Protein AF-0000000072194289 (afdb_homodimer)

pLDDT: mean 97.12, std 3.47, range [70.38, 98.94]

Sequence (292 aa):
MADIVSIRHNDELLALIIPAAYRADGIQFFTPGTFSQQLGYMNHPQGHEILPHDHNPVPRTVEWTQEVLFVRSGKVRMDIYAPGSRTYLESRILRPGDVVLLAHGGHGFAMLEPSEMIEVKQGPYAGEQDKERFASVPVGQIRIRGMADIVSIRHNDELLALIIPAAYRADGIQFFTPGTFSQQLGYMNHPQGHEILPHDHNPVPRTVEWTQEVLFVRSGKVRMDIYAPGSRTYLESRILRPGDVVLLAHGGHGFAMLEPSEMIEVKQGPYAGEQDKERFASVPVGQIRIRG

InterPro domains:
  IPR011051 RmlC-like cupin domain superfamily [SSF51182] (32-129)

Organism: NCBI:txid901

Radius of gyration: 18.77 Å; Cα contacts (8 Å, |Δi|>4): 806; chains: 2; bounding box: 37×58×43 Å

Nearest PDB structures (foldseek):
  4zxc-assembly2_Y  TM=7.374E-01  e=5.105E-01  Pseudomonas sp. WBC-3
  7u1h-assembly1_B  TM=6.135E-01  e=2.408E-01  Lens culinaris
  8k62-assembly1_A  TM=6.902E-01  e=1.205E+00  Homo sapiens
  6ie3-assembly1_A  TM=5.803E-01  e=7.433E-01  Homo sapiens
  1ipj-assembly1_B  TM=3.354E-01  e=4.585E-01  Glycine max

Solvent-accessible surface area (backbone atoms only — not comparable to full-atom values): 15198 Å² total; per-residue (Å²): 123,50,67,73,44,76,43,67,60,96,88,37,61,27,34,38,34,46,45,56,64,43,73,68,80,44,74,48,70,80,49,64,58,77,34,47,61,32,43,30,42,38,29,44,53,52,73,42,66,47,68,22,30,31,58,41,80,55,79,44,74,40,42,62,60,30,38,34,40,37,29,68,36,46,31,35,38,38,37,37,23,39,63,89,80,57,44,80,74,43,26,37,76,44,42,54,52,22,30,37,38,44,61,41,38,23,39,27,37,36,23,75,27,54,28,32,34,38,35,44,33,52,35,40,64,68,63,79,74,32,50,49,78,52,81,67,79,56,79,92,72,67,48,77,53,130,121,49,67,73,45,76,42,67,60,99,88,37,62,27,34,38,33,44,45,55,66,44,73,66,81,44,75,48,70,80,49,64,59,77,35,48,58,30,43,31,40,36,29,43,54,54,72,43,65,47,71,22,29,31,59,42,80,54,78,44,74,38,41,60,60,30,38,35,38,37,30,68,35,47,30,36,37,38,37,38,22,39,63,89,78,58,45,80,72,43,26,36,78,44,41,51,54,21,33,36,38,44,61,38,39,24,40,26,38,36,24,77,27,54,28,32,34,40,35,44,34,52,35,41,64,68,62,79,73,32,49,48,74,53,82,67,79,56,78,91,72,68,47,78,53,130

Foldseek 3Di:
DDDKDFDDDPRHTFKIKDALPDDDAAKDWDDPPPALDIDMDYDDDPPDDDDDDDDDDDDDDDDAKKKKKAWQAAKKKKWFADAPVRHTDAIEIHGHRMMMIGGGGDMDMDGPTPTDMDMDMDDDPPPPVNDDDDDDDPPVPHHYDD/DDDKDFDDDPRHTFKIKDALPDDDAAKDWDDPPPALDIDMDYDDDPPDDDDDDDDDDDDDDDDAKKKKKAWQAAKKKKWFADAPVRHTDAIEIHGHRMMMIGGGGDMDMDGPTPTDMDMDMDDDPPPPVNDDDDDDDPPVPHHYDD

Structure (mmCIF, N/CA/C/O backbone):
data_AF-0000000072194289-model_v1
#
loop_
_entity.id
_entity.type
_entity.pdbx_description
1 polymer 'Uncharacterized protein'
#
loop_
_atom_site.group_PDB
_atom_site.id
_atom_site.type_symbol
_atom_site.label_atom_id
_atom_site.label_alt_id
_atom_site.label_comp_id
_atom_site.label_asym_id
_atom_site.label_entity_id
_atom_site.label_seq_id
_atom_site.pdbx_PDB_ins_code
_atom_site.Cartn_x
_atom_site.Cartn_y
_atom_site.Cartn_z
_atom_site.occupancy
_atom_site.B_iso_or_equiv
_atom_site.auth_seq_id
_atom_site.auth_comp_id
_atom_site.auth_asym_id
_atom_site.auth_atom_id
_atom_site.pdbx_PDB_model_num
ATOM 1 N N . MET A 1 1 ? 20.453 8.438 -9.406 1 70.44 1 MET A N 1
ATOM 2 C CA . MET A 1 1 ? 19.375 7.637 -8.82 1 70.44 1 MET A CA 1
ATOM 3 C C . MET A 1 1 ? 18.906 8.227 -7.496 1 70.44 1 MET A C 1
ATOM 5 O O . MET A 1 1 ? 19.719 8.773 -6.738 1 70.44 1 MET A O 1
ATOM 9 N N . ALA A 1 2 ? 17.547 8.5 -7.363 1 88.12 2 ALA A N 1
ATOM 10 C CA . ALA A 1 2 ? 17.062 9.141 -6.148 1 88.12 2 ALA A CA 1
ATOM 11 C C . ALA A 1 2 ? 17.094 8.18 -4.965 1 88.12 2 ALA A C 1
ATOM 13 O O . ALA A 1 2 ? 16.844 6.98 -5.129 1 88.12 2 ALA A O 1
ATOM 14 N N . ASP A 1 3 ? 17.484 8.656 -3.857 1 94.69 3 ASP A N 1
ATOM 15 C CA . ASP A 1 3 ? 17.516 7.844 -2.643 1 94.69 3 ASP A CA 1
ATOM 16 C C . ASP A 1 3 ? 16.188 7.914 -1.907 1 94.69 3 ASP A C 1
ATOM 18 O O . ASP A 1 3 ? 15.414 8.859 -2.094 1 94.69 3 ASP A O 1
ATOM 22 N N . ILE A 1 4 ? 15.984 6.895 -1.091 1 97.69 4 ILE A N 1
ATOM 23 C CA . ILE A 1 4 ? 14.852 6.918 -0.175 1 97.69 4 ILE A CA 1
ATOM 24 C C . ILE A 1 4 ? 15 8.078 0.807 1 97.69 4 ILE A C 1
ATOM 26 O O . ILE A 1 4 ? 16.109 8.359 1.28 1 97.69 4 ILE A O 1
ATOM 30 N N . VAL A 1 5 ? 13.844 8.734 1.136 1 97.69 5 VAL A N 1
ATOM 31 C CA . VAL A 1 5 ? 13.859 9.828 2.107 1 97.69 5 VAL A CA 1
ATOM 32 C C . VAL A 1 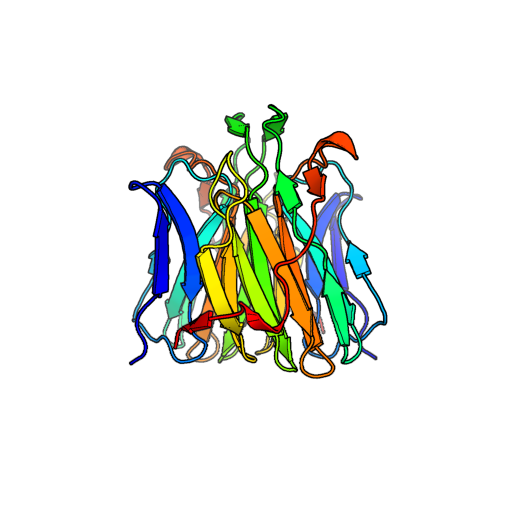5 ? 13.242 9.352 3.422 1 97.69 5 VAL A C 1
ATOM 34 O O . VAL A 1 5 ? 12.086 8.922 3.455 1 97.69 5 VAL A O 1
ATOM 37 N N . SER A 1 6 ? 14.008 9.391 4.504 1 97.75 6 SER A N 1
ATOM 38 C CA . SER A 1 6 ? 13.5 9.102 5.84 1 97.75 6 SER A CA 1
ATOM 39 C C . SER A 1 6 ? 13.344 10.375 6.664 1 97.75 6 SER A C 1
ATOM 41 O O . SER A 1 6 ? 14.289 11.156 6.793 1 97.75 6 SER A O 1
ATOM 43 N N . ILE A 1 7 ? 12.203 10.602 7.18 1 98.12 7 ILE A N 1
ATOM 44 C CA . ILE A 1 7 ? 11.93 11.719 8.078 1 98.12 7 ILE A CA 1
ATOM 45 C C . ILE A 1 7 ? 11.766 11.211 9.508 1 98.12 7 ILE A C 1
ATOM 47 O O . ILE A 1 7 ? 10.883 10.398 9.789 1 98.12 7 ILE A O 1
ATOM 51 N N . ARG A 1 8 ? 12.586 11.719 10.375 1 98.06 8 ARG A N 1
ATOM 52 C CA . ARG A 1 8 ? 12.625 11.211 11.742 1 98.06 8 ARG A CA 1
ATOM 53 C C . ARG A 1 8 ? 12.508 12.352 12.75 1 98.06 8 ARG A C 1
ATOM 55 O O . ARG A 1 8 ? 12.797 13.5 12.438 1 98.06 8 ARG A O 1
ATOM 62 N N . HIS A 1 9 ? 12.039 12.047 13.914 1 97.81 9 HIS A N 1
ATOM 63 C CA . HIS A 1 9 ? 12.008 12.906 15.094 1 97.81 9 HIS A CA 1
ATOM 64 C C . HIS A 1 9 ? 12.375 12.125 16.344 1 97.81 9 HIS A C 1
ATOM 66 O O . HIS A 1 9 ? 11.703 11.148 16.703 1 97.81 9 HIS A O 1
ATOM 72 N N . ASN A 1 10 ? 13.461 12.516 17.125 1 95.06 10 ASN A N 1
ATOM 73 C CA . ASN A 1 10 ? 13.961 11.828 18.312 1 95.06 10 ASN A CA 1
ATOM 74 C C . ASN A 1 10 ? 14.148 10.336 18.062 1 95.06 10 ASN A C 1
ATOM 76 O O . ASN A 1 10 ? 13.688 9.508 18.859 1 95.06 10 ASN A O 1
ATOM 80 N N . ASP A 1 11 ? 14.586 9.875 16.938 1 92.94 11 ASP A N 1
ATOM 81 C CA . ASP A 1 11 ? 14.969 8.523 16.531 1 92.94 11 ASP A CA 1
ATOM 82 C C . ASP A 1 11 ? 13.75 7.715 16.094 1 92.94 11 ASP A C 1
ATOM 84 O O . ASP A 1 11 ? 13.859 6.516 15.82 1 92.94 11 ASP A O 1
ATOM 88 N N . GLU A 1 12 ? 12.664 8.32 16.078 1 95.94 12 GLU A N 1
ATOM 89 C CA . GLU A 1 12 ? 11.461 7.66 15.594 1 95.94 12 GLU A CA 1
ATOM 90 C C . GLU A 1 12 ? 11.195 7.996 14.125 1 95.94 12 GLU A C 1
ATOM 92 O O . GLU A 1 12 ? 11.25 9.164 13.734 1 95.94 12 GLU A O 1
ATOM 97 N N . LEU A 1 13 ? 10.992 6.969 13.359 1 98.25 13 LEU A N 1
ATOM 98 C CA . LEU A 1 13 ? 10.641 7.184 11.961 1 98.25 13 LEU A CA 1
ATOM 99 C C . LEU A 1 13 ? 9.211 7.715 11.836 1 98.25 13 LEU A C 1
ATOM 101 O O . LEU A 1 13 ? 8.266 7.062 12.273 1 98.25 13 LEU A O 1
ATOM 105 N N . LEU A 1 14 ? 9.07 8.875 11.258 1 98.75 14 LEU A N 1
ATOM 106 C CA . LEU A 1 14 ? 7.75 9.477 11.078 1 98.75 14 LEU A CA 1
ATOM 107 C C . LEU A 1 14 ? 7.18 9.148 9.711 1 98.75 14 LEU A C 1
ATOM 109 O O . LEU A 1 14 ? 6.012 8.773 9.594 1 98.75 14 LEU A O 1
ATOM 113 N N . ALA A 1 15 ? 8.023 9.25 8.688 1 98.88 15 ALA A N 1
ATOM 114 C CA . ALA A 1 15 ? 7.594 8.984 7.316 1 98.88 15 ALA A CA 1
ATOM 115 C C . ALA A 1 15 ? 8.758 8.508 6.461 1 98.88 15 ALA A C 1
ATOM 117 O O . ALA A 1 15 ? 9.922 8.797 6.762 1 98.88 15 ALA A O 1
ATOM 118 N N . LEU A 1 16 ? 8.484 7.777 5.508 1 98.81 16 LEU A N 1
ATOM 119 C CA . LEU A 1 16 ? 9.414 7.285 4.5 1 98.81 16 LEU A CA 1
ATOM 120 C C . LEU A 1 16 ? 8.875 7.527 3.094 1 98.81 16 LEU A C 1
ATOM 122 O O . LEU A 1 16 ? 7.727 7.195 2.799 1 98.81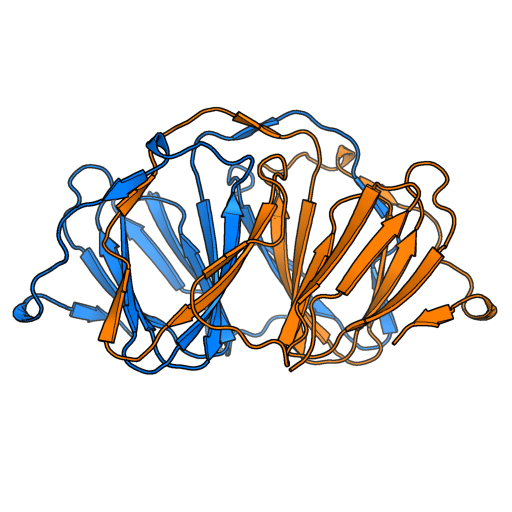 16 LEU A O 1
ATOM 126 N N . ILE A 1 17 ? 9.68 8.141 2.199 1 98.81 17 ILE A N 1
ATOM 127 C CA . ILE A 1 17 ? 9.258 8.414 0.83 1 98.81 17 ILE A CA 1
ATOM 128 C C . ILE A 1 17 ? 10.117 7.617 -0.144 1 98.81 17 ILE A C 1
ATOM 130 O O . ILE A 1 17 ? 11.352 7.688 -0.096 1 98.81 17 ILE A O 1
ATOM 134 N N . ILE A 1 18 ? 9.516 6.781 -0.938 1 98.81 18 ILE A N 1
ATOM 135 C CA . ILE A 1 18 ? 10.148 6.254 -2.143 1 98.81 18 ILE A CA 1
ATOM 136 C C . ILE A 1 18 ? 9.867 7.184 -3.32 1 98.81 18 ILE A C 1
ATOM 138 O O . ILE A 1 18 ? 8.758 7.215 -3.848 1 98.81 18 ILE A O 1
ATOM 142 N N . PRO A 1 19 ? 10.906 7.926 -3.707 1 98.5 19 PRO A N 1
ATOM 143 C CA . PRO A 1 19 ? 10.672 8.828 -4.836 1 98.5 19 PRO A CA 1
ATOM 144 C C . PRO A 1 19 ? 10.359 8.094 -6.133 1 98.5 19 PRO A C 1
ATOM 146 O O . PRO A 1 19 ? 10.828 6.969 -6.336 1 98.5 19 PRO A O 1
ATOM 149 N N . ALA A 1 20 ? 9.656 8.742 -7.027 1 98.12 20 ALA A N 1
ATOM 150 C CA . ALA A 1 20 ? 9.32 8.188 -8.344 1 98.12 20 ALA A CA 1
ATOM 151 C C . ALA A 1 20 ? 10.578 7.777 -9.102 1 98.12 20 ALA A C 1
ATOM 153 O O . ALA A 1 20 ? 10.562 6.797 -9.852 1 98.12 20 ALA A O 1
ATOM 154 N N . ALA A 1 21 ? 11.641 8.43 -8.852 1 97.69 21 ALA A N 1
ATOM 155 C CA . ALA A 1 21 ? 12.867 8.242 -9.633 1 97.69 21 ALA A CA 1
ATOM 156 C C . ALA A 1 21 ? 13.758 7.172 -9 1 97.69 21 ALA A C 1
ATOM 158 O O . ALA A 1 21 ? 14.789 6.809 -9.555 1 97.69 21 ALA A O 1
ATOM 159 N N . TYR A 1 22 ? 13.422 6.672 -7.832 1 98.12 22 TYR A N 1
ATOM 160 C CA . TYR A 1 22 ? 14.219 5.633 -7.188 1 98.12 22 TYR A CA 1
ATOM 161 C C . TYR A 1 22 ? 14.312 4.395 -8.07 1 98.12 22 TYR A C 1
ATOM 163 O O . TYR A 1 22 ? 13.305 3.941 -8.625 1 98.12 22 TYR A O 1
ATOM 171 N N . ARG A 1 23 ? 15.531 3.836 -8.203 1 97.38 23 ARG A N 1
ATOM 172 C CA . ARG A 1 23 ? 15.773 2.588 -8.922 1 97.38 23 ARG A CA 1
ATOM 173 C C . ARG A 1 23 ? 16.797 1.729 -8.203 1 97.38 23 ARG A C 1
ATOM 175 O O . ARG A 1 23 ? 17.812 2.242 -7.707 1 97.38 23 ARG A O 1
ATOM 182 N N . ALA A 1 24 ? 16.531 0.529 -8.07 1 97.06 24 ALA A N 1
ATOM 183 C CA . ALA A 1 24 ? 17.453 -0.482 -7.559 1 97.06 24 ALA A CA 1
ATOM 184 C C . ALA A 1 24 ? 17.141 -1.854 -8.156 1 97.06 24 ALA A C 1
ATOM 186 O O . ALA A 1 24 ? 16.078 -2.057 -8.75 1 97.06 24 ALA A O 1
ATOM 187 N N . ASP A 1 25 ? 18.109 -2.787 -8.062 1 95.5 25 ASP A N 1
ATOM 188 C CA . ASP A 1 25 ? 17.891 -4.145 -8.547 1 95.5 25 ASP A CA 1
ATOM 189 C C . ASP A 1 25 ? 17.328 -5.035 -7.434 1 95.5 25 ASP A C 1
ATOM 191 O O . ASP A 1 25 ? 17.672 -4.859 -6.262 1 95.5 25 ASP A O 1
ATOM 195 N N . GLY A 1 26 ? 16.5 -5.984 -7.836 1 96.88 26 GLY A N 1
ATOM 196 C CA . GLY A 1 26 ? 16.031 -6.984 -6.891 1 96.88 26 GLY A CA 1
ATOM 197 C C . GLY A 1 26 ? 14.977 -6.453 -5.941 1 96.88 26 GLY A C 1
ATOM 198 O O . GLY A 1 26 ? 14.148 -5.625 -6.324 1 96.88 26 GLY A O 1
ATOM 199 N N . ILE A 1 27 ? 14.93 -7.094 -4.793 1 97.19 27 ILE A N 1
ATOM 200 C CA . ILE A 1 27 ? 13.898 -6.781 -3.816 1 97.19 27 ILE A CA 1
ATOM 201 C C . ILE A 1 27 ? 14.523 -6.105 -2.598 1 97.19 27 ILE A C 1
ATOM 203 O O . ILE A 1 27 ? 15.562 -6.539 -2.105 1 97.19 27 ILE A O 1
ATOM 207 N N . GLN A 1 28 ? 13.906 -5.055 -2.121 1 97.12 28 GLN A N 1
ATOM 208 C CA . GLN A 1 28 ? 14.328 -4.375 -0.898 1 97.12 28 GLN A CA 1
ATOM 209 C C . GLN A 1 28 ? 13.117 -3.896 -0.094 1 97.12 28 GLN A C 1
ATOM 211 O O . GLN A 1 28 ? 12.227 -3.248 -0.638 1 97.12 28 GLN A O 1
ATOM 216 N N . PHE A 1 29 ? 13.102 -4.246 1.169 1 97.38 29 PHE A N 1
ATOM 217 C CA . PHE A 1 29 ? 12.141 -3.658 2.094 1 97.38 29 PHE A CA 1
ATOM 218 C C . PHE A 1 29 ? 12.789 -2.547 2.914 1 97.38 29 PHE A C 1
ATOM 220 O O . PHE A 1 29 ? 13.938 -2.67 3.336 1 97.38 29 PHE A O 1
ATOM 227 N N . PHE A 1 30 ? 12.031 -1.508 3.232 1 98.12 30 PHE A N 1
ATOM 228 C CA . PHE A 1 30 ? 12.617 -0.307 3.818 1 98.12 30 PHE A CA 1
ATOM 229 C C . PHE A 1 30 ? 12.125 -0.109 5.246 1 98.12 30 PHE A C 1
ATOM 231 O O . PHE A 1 30 ? 12.422 0.913 5.871 1 98.12 30 PHE A O 1
ATOM 238 N N . THR A 1 31 ? 11.352 -0.969 5.734 1 98 31 THR A N 1
ATOM 239 C CA . THR A 1 31 ? 10.781 -0.874 7.074 1 98 31 THR A CA 1
ATOM 240 C C . THR A 1 31 ? 11.312 -1.986 7.969 1 98 31 THR A C 1
ATOM 242 O O . THR A 1 31 ? 11.617 -3.082 7.496 1 98 31 THR A O 1
ATOM 245 N N . PRO A 1 32 ? 11.484 -1.687 9.297 1 96.5 32 PRO A N 1
ATOM 246 C CA . PRO A 1 32 ? 11.781 -2.807 10.195 1 96.5 32 PRO A CA 1
ATOM 247 C C . PRO A 1 32 ? 10.656 -3.844 10.234 1 96.5 32 PRO A C 1
ATOM 249 O O . PRO A 1 32 ? 9.516 -3.539 9.867 1 96.5 32 PRO A O 1
ATOM 252 N N . GLY A 1 33 ? 10.977 -5.035 10.648 1 96.19 33 GLY A N 1
ATOM 253 C CA . GLY A 1 33 ? 10.023 -6.137 10.68 1 96.19 33 GLY A CA 1
ATOM 254 C C . GLY A 1 33 ? 8.844 -5.88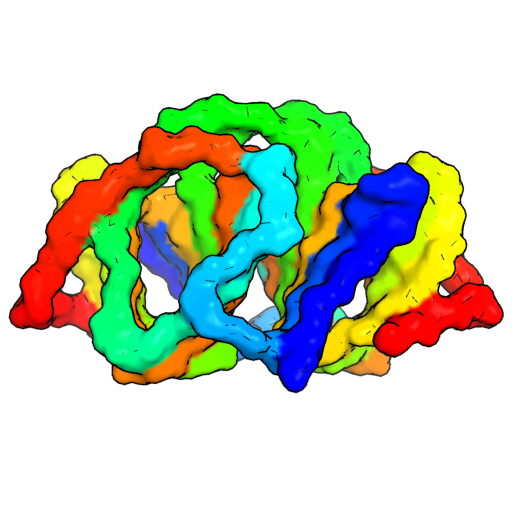3 11.609 1 96.19 33 GLY A C 1
ATOM 255 O O . GLY A 1 33 ? 7.82 -6.555 11.508 1 96.19 33 GLY A O 1
ATOM 256 N N . THR A 1 34 ? 8.898 -4.867 12.492 1 96.56 34 THR A N 1
ATOM 257 C CA . THR A 1 34 ? 7.879 -4.641 13.508 1 96.56 34 THR A CA 1
ATOM 258 C C . THR A 1 34 ? 6.754 -3.768 12.961 1 96.56 34 THR A C 1
ATOM 260 O O . THR A 1 34 ? 5.699 -3.641 13.586 1 96.56 34 THR A O 1
ATOM 263 N N . PHE A 1 35 ? 6.945 -3.189 11.82 1 98 35 PHE A N 1
ATOM 264 C CA . PHE A 1 35 ? 5.93 -2.295 11.273 1 98 35 PHE A CA 1
ATOM 265 C C . PHE A 1 35 ? 4.723 -3.084 10.781 1 98 35 PHE A C 1
ATOM 267 O O . PHE A 1 35 ? 4.871 -4.168 10.211 1 98 35 PHE A O 1
ATOM 274 N N . SER A 1 36 ? 3.568 -2.428 10.961 1 97.62 36 SER A N 1
ATOM 275 C CA . SER A 1 36 ? 2.338 -3.051 10.484 1 97.62 36 SER A CA 1
ATOM 276 C C . SER A 1 36 ? 2.234 -2.975 8.969 1 97.62 36 SER A C 1
ATOM 278 O O . SER A 1 36 ? 1.521 -3.768 8.344 1 97.62 36 SER A O 1
ATOM 280 N N . GLN A 1 37 ? 2.846 -2.002 8.367 1 98.44 37 GLN A N 1
ATOM 281 C CA . GLN A 1 37 ? 2.984 -1.915 6.918 1 98.44 37 GLN A CA 1
ATOM 282 C C . GLN A 1 37 ? 4.441 -2.07 6.496 1 98.44 37 GLN A C 1
ATOM 284 O O . GLN A 1 37 ? 5.27 -1.198 6.766 1 98.44 37 GLN A O 1
ATOM 289 N N . GLN A 1 38 ? 4.691 -3.191 5.836 1 98.12 38 GLN A N 1
ATOM 290 C CA . GLN A 1 38 ? 6.016 -3.416 5.262 1 98.12 38 GLN A CA 1
ATOM 291 C C . GLN A 1 38 ? 6.105 -2.857 3.844 1 98.12 38 GLN A C 1
ATOM 293 O O . GLN A 1 38 ? 5.43 -3.348 2.938 1 98.12 38 GLN A O 1
ATOM 298 N N . LEU A 1 39 ? 6.918 -1.879 3.648 1 98.81 39 LEU A N 1
ATOM 299 C CA . LEU A 1 39 ? 7.035 -1.203 2.361 1 98.81 39 LEU A CA 1
ATOM 300 C C . LEU A 1 39 ? 8.273 -1.67 1.61 1 98.81 39 LEU A C 1
ATOM 302 O O . LEU A 1 39 ? 9.398 -1.528 2.107 1 98.81 39 LEU A O 1
ATOM 306 N N . GLY A 1 40 ? 8.047 -2.205 0.458 1 98.5 40 GLY A N 1
ATOM 307 C CA . GLY A 1 40 ? 9.156 -2.756 -0.306 1 98.5 40 GLY A CA 1
ATOM 308 C C . GLY A 1 40 ? 9.148 -2.326 -1.761 1 98.5 40 GLY A C 1
ATOM 309 O O . GLY A 1 40 ? 8.156 -1.793 -2.252 1 98.5 40 GLY A O 1
ATOM 310 N N . TYR A 1 41 ? 10.266 -2.469 -2.377 1 98.69 41 TYR A N 1
ATOM 311 C CA . TYR A 1 41 ? 10.562 -2.193 -3.779 1 98.69 41 TYR A CA 1
ATOM 312 C C . TYR A 1 41 ? 11.07 -3.443 -4.484 1 98.69 41 TYR A C 1
ATOM 314 O O . TYR A 1 41 ? 11.875 -4.195 -3.928 1 98.69 41 TYR A O 1
ATOM 322 N N . MET A 1 42 ? 10.547 -3.668 -5.73 1 98.69 42 MET A N 1
ATOM 323 C CA . MET A 1 42 ? 10.992 -4.789 -6.551 1 98.69 42 MET A CA 1
ATOM 324 C C . MET A 1 42 ? 11.328 -4.328 -7.965 1 98.69 42 MET A C 1
ATOM 326 O O . MET A 1 42 ? 10.602 -3.52 -8.547 1 98.69 42 MET A O 1
ATOM 330 N N . ASN A 1 43 ? 12.32 -4.832 -8.477 1 98.69 43 ASN A N 1
ATOM 331 C CA . ASN A 1 43 ? 12.773 -4.656 -9.852 1 98.69 43 ASN A CA 1
ATOM 332 C C . ASN A 1 43 ? 13.344 -5.949 -10.43 1 98.69 43 ASN A C 1
ATOM 334 O O . ASN A 1 43 ? 14.43 -6.379 -10.039 1 98.69 43 ASN A O 1
ATOM 338 N N . HIS A 1 44 ? 12.617 -6.566 -11.375 1 98.69 44 HIS A N 1
ATOM 339 C CA . HIS A 1 44 ? 12.977 -7.883 -11.891 1 98.69 44 HIS A CA 1
ATOM 340 C C . HIS A 1 44 ? 13.109 -7.859 -13.414 1 98.69 44 HIS A C 1
ATOM 342 O O . HIS A 1 44 ? 12.352 -7.164 -14.094 1 98.69 44 HIS A O 1
ATOM 348 N N . PRO A 1 45 ? 14.039 -8.578 -13.938 1 98.62 45 PRO A N 1
ATOM 349 C CA . PRO A 1 45 ? 14.18 -8.648 -15.391 1 98.62 45 PRO A CA 1
ATOM 350 C C . PRO A 1 45 ? 13.047 -9.43 -16.062 1 98.62 45 PRO A C 1
ATOM 352 O O . PRO A 1 45 ? 12.32 -10.164 -15.383 1 98.62 45 PRO A O 1
ATOM 355 N N . GLN A 1 46 ? 12.922 -9.258 -17.344 1 98.69 46 GLN A N 1
ATOM 356 C CA . GLN A 1 46 ? 12.016 -10.094 -18.125 1 98.69 46 GLN A CA 1
ATOM 357 C C . GLN A 1 46 ? 12.297 -11.57 -17.875 1 98.69 46 GLN A C 1
ATOM 359 O O . GLN A 1 46 ? 13.453 -11.992 -17.828 1 98.69 46 GLN A O 1
ATOM 364 N N . GLY A 1 47 ? 11.242 -12.359 -17.703 1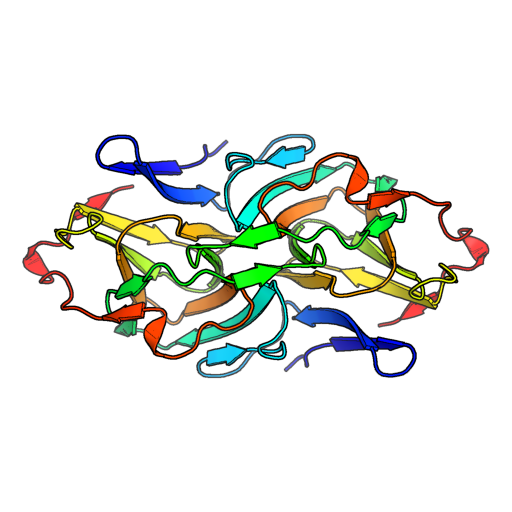 98.31 47 GLY A N 1
ATOM 365 C CA . GLY A 1 47 ? 11.391 -13.797 -17.531 1 98.31 47 GLY A CA 1
ATOM 366 C C . GLY A 1 47 ? 11.43 -14.227 -16.078 1 98.31 47 GLY A C 1
ATOM 367 O O . GLY A 1 47 ? 11.25 -15.406 -15.773 1 98.31 47 GLY A O 1
ATOM 368 N N . HIS A 1 48 ? 11.719 -13.281 -15.172 1 98.44 48 HIS A N 1
ATOM 369 C CA . HIS A 1 48 ? 11.695 -13.617 -13.75 1 98.44 48 HIS A CA 1
ATOM 370 C C . HIS A 1 48 ? 10.297 -14.047 -13.312 1 98.44 48 HIS A C 1
ATOM 372 O O . HIS A 1 48 ? 9.297 -13.477 -13.75 1 98.44 48 HIS A O 1
ATOM 378 N N . GLU A 1 49 ? 10.266 -15.047 -12.422 1 98.25 49 GLU A N 1
ATOM 379 C CA . GLU A 1 49 ? 9.008 -15.531 -11.859 1 98.25 49 GLU A CA 1
ATOM 380 C C . GLU A 1 49 ? 9 -15.438 -10.336 1 98.25 49 GLU A C 1
ATOM 382 O O . GLU A 1 49 ? 10.008 -15.727 -9.695 1 98.25 49 GLU A O 1
ATOM 387 N N . ILE A 1 50 ? 7.973 -14.953 -9.852 1 98.25 50 ILE A N 1
ATOM 388 C CA . ILE A 1 50 ? 7.656 -15.18 -8.445 1 98.25 50 ILE A CA 1
ATOM 389 C C . ILE A 1 50 ? 6.75 -16.406 -8.312 1 98.25 50 ILE A C 1
ATOM 391 O O . ILE A 1 50 ? 5.598 -16.375 -8.758 1 98.25 50 ILE A O 1
ATOM 395 N N . LEU A 1 51 ? 7.27 -17.375 -7.672 1 98.19 51 LEU A N 1
ATOM 396 C CA . LEU A 1 51 ? 6.562 -18.656 -7.621 1 98.19 51 LEU A CA 1
ATOM 397 C C . LEU A 1 51 ? 5.227 -18.5 -6.895 1 98.19 51 LEU A C 1
ATOM 399 O O . LEU A 1 51 ? 5.133 -17.781 -5.906 1 98.19 51 LEU A O 1
ATOM 403 N N . PRO A 1 52 ? 4.262 -19.312 -7.371 1 98.75 52 PRO A N 1
ATOM 404 C CA . PRO A 1 52 ? 2.977 -19.297 -6.664 1 98.75 52 PRO A CA 1
ATOM 405 C C . PRO A 1 52 ? 3.115 -19.625 -5.18 1 98.75 52 PRO A C 1
ATOM 407 O O . PRO A 1 52 ? 3.896 -20.516 -4.809 1 98.75 52 PRO A O 1
ATOM 410 N N . HIS A 1 53 ? 2.387 -18.938 -4.391 1 98.62 53 HIS A N 1
ATOM 411 C CA . HIS A 1 53 ? 2.373 -19.188 -2.955 1 98.62 53 HIS A CA 1
ATOM 412 C C . HIS A 1 53 ? 1.076 -18.688 -2.322 1 98.62 53 HIS A C 1
ATOM 414 O O . HIS A 1 53 ? 0.369 -17.859 -2.908 1 98.62 53 HIS A O 1
ATOM 420 N N . ASP A 1 54 ? 0.75 -19.234 -1.306 1 97.69 54 ASP A N 1
ATOM 421 C CA . ASP A 1 54 ? -0.313 -18.734 -0.442 1 97.69 54 ASP A CA 1
ATOM 422 C C . ASP A 1 54 ? 0.196 -18.5 0.979 1 97.69 54 ASP A C 1
ATOM 424 O O . ASP A 1 54 ? 1.312 -18.906 1.317 1 97.69 54 ASP A O 1
ATOM 428 N N . HIS A 1 55 ? -0.494 -17.641 1.689 1 97.44 55 HIS A N 1
ATOM 429 C CA . HIS A 1 55 ? -0.069 -17.25 3.031 1 97.44 55 HIS A CA 1
ATOM 430 C C . HIS A 1 55 ? -0.824 -18.047 4.094 1 97.44 55 HIS A C 1
ATOM 432 O O . HIS A 1 55 ? -2.045 -18.203 4.008 1 97.44 55 HIS A O 1
ATOM 438 N N . ASN A 1 56 ? -0.103 -18.547 5.09 1 95.75 56 ASN A N 1
ATOM 439 C CA . ASN A 1 56 ? -0.685 -19.234 6.242 1 95.75 56 ASN A CA 1
ATOM 440 C C . ASN A 1 56 ? -1.242 -18.25 7.258 1 95.75 56 ASN A C 1
ATOM 442 O O . ASN A 1 56 ? -0.759 -17.109 7.359 1 95.75 56 ASN A O 1
ATOM 446 N N . PRO A 1 57 ? -2.355 -18.703 7.949 1 94.56 57 PRO A N 1
ATOM 447 C CA . PRO A 1 57 ? -2.785 -17.828 9.039 1 94.56 57 PRO A CA 1
ATOM 448 C C . PRO A 1 57 ? -1.758 -17.75 10.164 1 94.56 57 PRO A C 1
ATOM 450 O O . PRO A 1 57 ? -1.327 -18.766 10.695 1 94.56 57 PRO A O 1
ATOM 453 N N . VAL A 1 58 ? -1.29 -16.656 10.453 1 95.06 58 VAL A N 1
ATOM 454 C CA . VAL A 1 58 ? -0.368 -16.375 11.547 1 95.06 58 VAL A CA 1
ATOM 455 C C . VAL A 1 58 ? -0.872 -15.18 12.352 1 95.06 58 VAL A C 1
ATOM 457 O O . VAL A 1 58 ? -0.587 -14.031 12.008 1 95.06 58 VAL A O 1
ATOM 460 N N . PRO A 1 59 ? -1.607 -15.438 13.477 1 94.25 59 PRO A N 1
ATOM 461 C CA . PRO A 1 59 ? -2.143 -14.312 14.25 1 94.25 59 PRO A CA 1
ATOM 462 C C . PRO A 1 59 ? -1.046 -13.406 14.805 1 94.25 59 PRO A C 1
ATOM 464 O O . PRO A 1 59 ? -0.056 -13.898 15.359 1 94.25 59 PRO A O 1
ATOM 467 N N . ARG A 1 60 ? -1.169 -12.148 14.625 1 93.81 60 ARG A N 1
ATOM 468 C CA . ARG A 1 60 ? -0.283 -11.117 15.156 1 93.81 60 ARG A CA 1
ATOM 469 C C . ARG A 1 60 ? -1.067 -9.867 15.555 1 93.81 60 ARG A C 1
ATOM 471 O O . ARG A 1 60 ? -2.148 -9.617 15.016 1 93.81 60 ARG A O 1
ATOM 478 N N . THR A 1 61 ? -0.55 -9.148 16.422 1 95.62 61 THR A N 1
ATOM 479 C CA . THR A 1 61 ? -1.212 -7.938 16.906 1 95.62 61 THR A CA 1
ATOM 480 C C . THR A 1 61 ? -0.613 -6.699 16.234 1 95.62 61 THR A C 1
ATOM 482 O O . THR A 1 61 ? 0.606 -6.594 16.094 1 95.62 61 THR A O 1
ATOM 485 N N . VAL A 1 62 ? -1.494 -5.805 15.797 1 95.81 62 VAL A N 1
ATOM 486 C CA . VAL A 1 62 ? -1.13 -4.465 15.352 1 95.81 62 VAL A CA 1
ATOM 487 C C . VAL A 1 62 ? -1.671 -3.428 16.328 1 95.81 62 VAL A C 1
ATOM 489 O O . VAL A 1 62 ? -2.795 -3.555 16.812 1 95.81 62 VAL A O 1
ATOM 492 N N . GLU A 1 63 ? -0.879 -2.439 16.625 1 94 63 GLU A N 1
ATOM 493 C CA . GLU A 1 63 ? -1.308 -1.438 17.594 1 94 63 GLU A CA 1
ATOM 494 C C . GLU A 1 63 ? -1.584 -0.097 16.922 1 94 63 GLU A C 1
ATOM 496 O O . GLU A 1 63 ? -2.555 0.585 17.25 1 94 63 GLU A O 1
ATOM 501 N N . TRP A 1 64 ? -0.748 0.281 16.047 1 94.25 64 TRP A N 1
ATOM 502 C CA . TRP A 1 64 ? -0.838 1.596 15.422 1 94.25 64 TRP A CA 1
ATOM 503 C C . TRP A 1 64 ? -1.325 1.48 13.984 1 94.25 64 TRP A C 1
ATOM 505 O O . TRP A 1 64 ? -0.992 0.521 13.281 1 94.25 64 TRP A O 1
ATOM 515 N N . THR A 1 65 ? -2.111 2.455 13.594 1 97.69 65 THR A N 1
ATOM 516 C CA . THR A 1 65 ? -2.51 2.547 12.195 1 97.69 65 THR A CA 1
ATOM 517 C C . THR A 1 65 ? -1.435 3.25 11.375 1 97.69 65 THR A C 1
ATOM 519 O O . THR A 1 65 ? -1.139 4.426 11.602 1 97.69 65 THR A O 1
ATOM 522 N N . GLN A 1 66 ? -0.818 2.486 10.484 1 98.5 66 GLN A N 1
ATOM 523 C CA . GLN A 1 66 ? 0.085 3.064 9.5 1 98.5 66 GLN A CA 1
ATOM 524 C C . GLN A 1 66 ? -0.585 3.158 8.133 1 98.5 66 GLN A C 1
ATOM 526 O O . GLN A 1 66 ? -1.522 2.414 7.84 1 98.5 66 GLN A O 1
ATOM 531 N N . GLU A 1 67 ? -0.135 4.141 7.328 1 98.88 67 GLU A N 1
ATOM 532 C CA . GLU A 1 67 ? -0.725 4.406 6.02 1 98.88 67 GLU A CA 1
ATOM 533 C C . GLU A 1 67 ? 0.352 4.535 4.945 1 98.88 67 GLU A C 1
ATOM 535 O O . GLU A 1 67 ? 1.422 5.094 5.195 1 98.88 67 GLU A O 1
ATOM 540 N N . VAL A 1 68 ? 0.093 3.998 3.768 1 98.94 68 VAL A N 1
ATOM 541 C CA . VAL A 1 68 ? 0.927 4.223 2.592 1 98.94 68 VAL A CA 1
ATOM 542 C C . VAL A 1 68 ? 0.107 4.902 1.498 1 98.94 68 VAL A C 1
ATOM 544 O O . VAL A 1 68 ? -1.01 4.473 1.195 1 98.94 68 VAL A O 1
ATOM 547 N N . LEU A 1 69 ? 0.597 5.953 0.964 1 98.94 69 LEU A N 1
ATOM 548 C CA . LEU A 1 69 ? -0.05 6.66 -0.137 1 98.94 69 LEU A CA 1
ATOM 549 C C . LEU A 1 69 ? 0.805 6.602 -1.397 1 98.94 69 LEU A C 1
ATOM 551 O O . LEU A 1 69 ? 2.027 6.746 -1.331 1 98.94 69 LEU A O 1
ATOM 555 N N . PHE A 1 70 ? 0.211 6.273 -2.457 1 98.88 70 PHE A N 1
ATOM 556 C CA . PHE A 1 70 ? 0.787 6.34 -3.795 1 98.88 70 PHE A CA 1
ATOM 557 C C . PHE A 1 70 ? 0.198 7.504 -4.582 1 98.88 70 PHE A C 1
ATOM 559 O O . PHE A 1 70 ? -1.007 7.539 -4.84 1 98.88 70 PHE A O 1
ATOM 566 N N . VAL A 1 71 ? 1.024 8.445 -4.973 1 98.88 71 VAL A N 1
ATOM 567 C CA . VAL A 1 71 ? 0.53 9.609 -5.707 1 98.88 71 VAL A CA 1
ATOM 568 C C . VAL A 1 71 ? 0.385 9.258 -7.188 1 98.88 71 VAL A C 1
ATOM 570 O O . VAL A 1 71 ? 1.381 9.047 -7.883 1 98.88 71 VAL A O 1
ATOM 573 N N . ARG A 1 72 ? -0.809 9.242 -7.703 1 98.69 72 ARG A N 1
ATOM 574 C CA . ARG A 1 72 ? -1.062 8.93 -9.109 1 98.69 72 ARG A CA 1
ATOM 575 C C . ARG A 1 72 ? -0.889 10.164 -9.984 1 98.69 72 ARG A C 1
ATOM 577 O O . ARG A 1 72 ? -0.345 10.07 -11.086 1 98.69 72 ARG A O 1
ATOM 584 N N . SER A 1 73 ? -1.409 11.266 -9.547 1 98.75 73 SER A N 1
ATOM 585 C CA . SER A 1 73 ? -1.341 12.508 -10.305 1 98.75 73 SER A CA 1
ATOM 586 C C . SER A 1 73 ? -1.404 13.719 -9.383 1 98.75 73 SER A C 1
ATOM 588 O O . SER A 1 73 ? -1.8 13.602 -8.219 1 98.75 73 SER A O 1
ATOM 590 N N . GLY A 1 74 ? -1.015 14.883 -9.938 1 98.81 74 GLY A N 1
ATOM 591 C CA . GLY A 1 74 ? -1.116 16.141 -9.219 1 98.81 74 GLY A CA 1
ATOM 592 C C . GLY A 1 74 ? 0.141 16.5 -8.445 1 98.81 74 GLY A C 1
ATOM 593 O O . GLY A 1 74 ? 1.251 16.188 -8.883 1 98.81 74 GLY A O 1
ATOM 594 N N . LYS A 1 75 ? -0.059 17.312 -7.496 1 98.88 75 LYS A N 1
ATOM 595 C CA . LYS A 1 75 ? 0.979 17.812 -6.605 1 98.88 75 LYS A CA 1
ATOM 596 C C . LYS A 1 75 ? 0.443 18 -5.191 1 98.88 75 LYS A C 1
ATOM 598 O O . LYS A 1 75 ? -0.482 18.797 -4.973 1 98.88 75 LYS A O 1
ATOM 603 N N . VAL A 1 76 ? 1.1 17.312 -4.254 1 98.88 76 VAL A N 1
ATOM 604 C CA . VAL A 1 76 ? 0.547 17.266 -2.904 1 98.88 76 VAL A CA 1
ATOM 605 C C . VAL A 1 76 ? 1.59 17.75 -1.898 1 98.88 76 VAL A C 1
ATOM 607 O O . VAL A 1 76 ? 2.736 17.281 -1.916 1 98.88 76 VAL A O 1
ATOM 610 N N . ARG A 1 77 ? 1.249 18.672 -1.064 1 98.94 77 ARG A N 1
ATOM 611 C CA . ARG A 1 77 ? 2.098 19.016 0.072 1 98.94 77 ARG A CA 1
ATOM 612 C C . ARG A 1 77 ? 1.752 18.156 1.289 1 98.94 77 ARG A C 1
ATOM 614 O O . ARG A 1 77 ? 0.592 18.109 1.702 1 98.94 77 ARG A O 1
ATOM 621 N N . MET A 1 78 ? 2.707 17.5 1.818 1 98.94 78 MET A N 1
ATOM 622 C CA . MET A 1 78 ? 2.578 16.75 3.068 1 98.94 78 MET A CA 1
ATOM 623 C C . MET A 1 78 ? 3.188 17.531 4.23 1 98.94 78 MET A C 1
ATOM 625 O O . MET A 1 78 ? 4.324 18 4.141 1 98.94 78 MET A O 1
ATOM 629 N N . ASP A 1 79 ? 2.432 17.672 5.27 1 98.94 79 ASP A N 1
ATOM 630 C CA . ASP A 1 79 ? 2.889 18.328 6.488 1 98.94 79 ASP A CA 1
ATOM 631 C C . ASP A 1 79 ? 3.117 17.312 7.605 1 98.94 79 ASP A C 1
ATOM 633 O O . ASP A 1 79 ? 2.246 16.484 7.887 1 98.94 79 ASP A O 1
ATOM 637 N N . ILE A 1 80 ? 4.238 17.375 8.25 1 98.88 80 ILE A N 1
ATOM 638 C CA . ILE A 1 80 ? 4.629 16.406 9.258 1 98.88 80 ILE A CA 1
ATOM 639 C C . ILE A 1 80 ? 4.688 17.062 10.625 1 98.88 80 ILE A C 1
ATOM 641 O O . ILE A 1 80 ? 5.215 18.172 10.766 1 98.88 80 ILE A O 1
ATOM 645 N N . TYR A 1 81 ? 4.145 16.422 11.641 1 98.81 81 TYR A N 1
ATOM 646 C CA . TYR A 1 81 ? 4.055 16.922 13.008 1 98.81 81 TYR A CA 1
ATOM 647 C C . TYR A 1 81 ? 4.664 15.93 13.992 1 98.81 81 TYR A C 1
ATOM 649 O O . TYR A 1 81 ? 4.551 14.719 13.812 1 98.81 81 TYR A O 1
ATOM 657 N N . ALA A 1 82 ? 5.246 16.406 15.047 1 98.5 82 ALA A N 1
ATOM 658 C CA . ALA A 1 82 ? 5.91 15.594 16.062 1 98.5 82 ALA A CA 1
ATOM 659 C C . ALA A 1 82 ? 4.906 14.734 16.828 1 98.5 82 ALA A C 1
ATOM 661 O O . ALA A 1 82 ? 3.803 15.188 17.141 1 98.5 82 ALA A O 1
ATOM 662 N N . PRO A 1 83 ? 5.285 13.484 17.094 1 97.62 83 PRO A N 1
ATOM 663 C CA . PRO A 1 83 ? 4.41 12.656 17.922 1 97.62 83 PRO A CA 1
ATOM 664 C C . PRO A 1 83 ? 4.145 13.273 19.297 1 97.62 83 PRO A C 1
ATOM 666 O O . PRO A 1 83 ? 5.055 13.828 19.922 1 97.62 83 PRO A O 1
ATOM 669 N N . GLY A 1 84 ? 2.947 13.18 19.703 1 95.56 84 GLY A N 1
ATOM 670 C CA . GLY A 1 84 ? 2.588 13.703 21.016 1 95.56 84 GLY A CA 1
ATOM 671 C C . GLY A 1 84 ? 2.256 15.18 21 1 95.56 84 GLY A C 1
ATOM 672 O O . GLY A 1 84 ? 1.086 15.562 20.922 1 95.56 84 GLY A O 1
ATOM 673 N N . SER A 1 85 ? 3.303 16.047 20.844 1 97.44 85 SER A N 1
ATOM 674 C CA . SER A 1 85 ? 3.137 17.5 20.984 1 97.44 85 SER A CA 1
ATOM 675 C C . SER A 1 85 ? 2.369 18.078 19.797 1 97.44 85 SER A C 1
ATOM 677 O O . SER A 1 85 ? 1.863 19.203 19.875 1 97.44 85 SER A O 1
ATOM 679 N N . ARG A 1 86 ? 2.359 17.344 18.672 1 98 86 ARG A N 1
ATOM 680 C CA . ARG A 1 86 ? 1.727 17.797 17.438 1 98 86 ARG A CA 1
ATOM 681 C C . ARG A 1 86 ? 2.346 19.094 16.938 1 98 86 ARG A C 1
ATOM 683 O O . ARG A 1 86 ? 1.684 19.891 16.281 1 98 86 ARG A O 1
ATOM 690 N N . THR A 1 87 ? 3.629 19.281 17.406 1 98.19 87 THR A N 1
ATOM 691 C CA . THR A 1 87 ? 4.367 20.438 16.891 1 98.19 87 THR A CA 1
ATOM 692 C C . THR A 1 87 ? 4.723 20.234 15.414 1 98.19 87 THR A C 1
ATOM 694 O O . THR A 1 87 ? 5.199 19.172 15.023 1 98.19 87 THR A O 1
ATOM 697 N N . TYR A 1 88 ? 4.5 21.312 14.594 1 98.81 88 TYR A N 1
ATOM 698 C CA . TYR A 1 88 ? 4.855 21.281 13.18 1 98.81 88 TYR A CA 1
ATOM 699 C C . TYR A 1 88 ? 6.363 21.125 13 1 98.81 88 TYR A C 1
ATOM 701 O O . TYR A 1 88 ? 7.141 21.844 13.641 1 98.81 88 TYR A O 1
ATOM 709 N N . LEU A 1 89 ? 6.746 20.234 12.109 1 98.69 89 LEU A N 1
ATOM 710 C CA . LEU A 1 89 ? 8.172 20 11.906 1 98.69 89 LEU A CA 1
ATOM 711 C C . LEU A 1 89 ? 8.609 20.484 10.523 1 98.69 89 LEU A C 1
ATOM 713 O O . LEU A 1 89 ? 9.492 21.328 10.414 1 98.69 89 LEU A O 1
ATOM 717 N N . GLU A 1 90 ? 7.98 19.969 9.43 1 98.69 90 GLU A N 1
ATOM 718 C CA . GLU A 1 90 ? 8.336 20.312 8.055 1 98.69 90 GLU A CA 1
ATOM 719 C C . GLU A 1 90 ? 7.25 19.859 7.082 1 98.69 90 GLU A C 1
ATOM 721 O O . GLU A 1 90 ? 6.32 19.141 7.461 1 98.69 90 GLU A O 1
ATOM 726 N N . SER A 1 91 ? 7.418 20.328 5.828 1 98.81 91 SER A N 1
ATOM 727 C CA . SER A 1 91 ? 6.586 19.859 4.727 1 98.81 91 SER A CA 1
ATOM 728 C C . SER A 1 91 ? 7.438 19.281 3.604 1 98.81 91 SER A C 1
ATOM 730 O O . SER A 1 91 ? 8.609 19.625 3.461 1 98.81 91 SER A O 1
ATOM 732 N N . ARG A 1 92 ? 6.887 18.391 2.889 1 98.81 92 ARG A N 1
ATOM 733 C CA . ARG A 1 92 ? 7.441 17.812 1.665 1 98.81 92 ARG A CA 1
ATOM 734 C C . ARG A 1 92 ? 6.445 17.922 0.514 1 98.81 92 ARG A C 1
ATOM 736 O O . ARG A 1 92 ? 5.234 17.812 0.723 1 98.81 92 ARG A O 1
ATOM 743 N N . ILE A 1 93 ? 6.969 18.109 -0.715 1 98.88 93 ILE A N 1
ATOM 744 C CA . ILE A 1 93 ? 6.121 18.047 -1.901 1 98.88 93 ILE A CA 1
ATOM 745 C C . ILE A 1 93 ? 6.18 16.656 -2.508 1 98.88 93 ILE A C 1
ATOM 747 O O . ILE A 1 93 ? 7.266 16.141 -2.783 1 98.88 93 ILE A O 1
ATOM 751 N N . LEU A 1 94 ? 5.051 16.078 -2.648 1 98.81 94 LEU A N 1
ATOM 752 C CA . LEU A 1 94 ? 4.918 14.781 -3.301 1 98.81 94 LEU A CA 1
ATOM 753 C C . LEU A 1 94 ? 4.422 14.938 -4.734 1 98.81 94 LEU A C 1
ATOM 755 O O . LEU A 1 94 ? 3.535 15.75 -5 1 98.81 94 LEU A O 1
ATOM 759 N N . ARG A 1 95 ? 4.977 14.203 -5.582 1 98.62 95 ARG A N 1
ATOM 760 C CA . ARG A 1 95 ? 4.688 14.25 -7.012 1 98.62 95 ARG A CA 1
ATOM 761 C C . ARG A 1 95 ? 4.262 12.883 -7.531 1 98.62 95 ARG A C 1
ATOM 763 O O . ARG A 1 95 ? 4.395 11.875 -6.832 1 98.62 95 ARG A O 1
ATOM 770 N N . PRO A 1 96 ? 3.715 12.844 -8.82 1 98.69 96 PRO A N 1
ATOM 771 C CA . PRO A 1 96 ? 3.26 11.562 -9.367 1 98.69 96 PRO A CA 1
ATOM 772 C C . PRO A 1 96 ? 4.344 10.492 -9.328 1 98.69 96 PRO A C 1
ATOM 774 O O . PRO A 1 96 ? 5.473 10.727 -9.758 1 98.69 96 PRO A O 1
ATOM 777 N N . GLY A 1 97 ? 3.988 9.344 -8.758 1 98.56 97 GLY A N 1
ATOM 778 C CA . GLY A 1 97 ? 4.918 8.227 -8.672 1 98.56 97 GLY A CA 1
ATOM 779 C C . GLY A 1 97 ? 5.57 8.094 -7.309 1 98.56 97 GLY A C 1
ATOM 780 O O . GLY A 1 97 ? 6.129 7.047 -6.984 1 98.56 97 GLY A O 1
ATOM 781 N N . ASP A 1 98 ? 5.516 9.188 -6.527 1 98.88 98 ASP A N 1
ATOM 782 C CA . ASP A 1 98 ? 6.035 9.094 -5.164 1 98.88 98 ASP A CA 1
ATOM 783 C C . ASP A 1 98 ? 5.156 8.188 -4.305 1 98.88 98 ASP A C 1
ATOM 785 O O . ASP A 1 98 ? 3.934 8.164 -4.465 1 98.88 98 ASP A O 1
ATOM 789 N N . VAL A 1 99 ? 5.797 7.418 -3.428 1 98.94 99 VAL A N 1
ATOM 790 C CA . VAL A 1 99 ? 5.113 6.602 -2.43 1 98.94 99 VAL A CA 1
ATOM 791 C C . VAL A 1 99 ? 5.566 7.012 -1.029 1 98.94 99 VAL A C 1
ATOM 793 O O . VAL A 1 99 ? 6.762 7.168 -0.777 1 98.94 99 VAL A O 1
ATOM 796 N N . VAL A 1 100 ? 4.617 7.219 -0.133 1 98.94 100 VAL A N 1
ATOM 797 C CA . VAL A 1 100 ? 4.996 7.637 1.214 1 98.94 100 VAL A CA 1
ATOM 798 C C . VAL A 1 100 ? 4.359 6.699 2.24 1 98.94 100 VAL A C 1
ATOM 800 O O . VAL A 1 100 ? 3.186 6.344 2.123 1 98.94 100 VAL A O 1
ATOM 803 N N . LEU A 1 101 ? 5.145 6.211 3.139 1 98.94 101 LEU A N 1
ATOM 804 C CA . LEU A 1 101 ? 4.672 5.535 4.344 1 98.94 101 LEU A CA 1
ATOM 805 C C . LEU A 1 101 ? 4.605 6.508 5.52 1 98.94 101 LEU A C 1
ATOM 807 O O . LEU A 1 101 ? 5.59 7.18 5.832 1 98.94 101 LEU A O 1
ATOM 811 N N . LEU A 1 102 ? 3.459 6.645 6.098 1 98.88 102 LEU A N 1
ATOM 812 C CA . LEU A 1 102 ? 3.254 7.383 7.34 1 98.88 102 LEU A CA 1
ATOM 813 C C . LEU A 1 102 ? 3.285 6.441 8.539 1 98.88 102 LEU A C 1
ATOM 815 O O . LEU A 1 102 ? 2.326 5.707 8.781 1 98.88 102 LEU A O 1
ATOM 819 N N . ALA A 1 103 ? 4.332 6.496 9.289 1 98.31 103 ALA A N 1
ATOM 820 C CA . ALA A 1 103 ? 4.602 5.48 10.305 1 98.31 103 ALA A CA 1
ATOM 821 C C . ALA A 1 103 ? 4.188 5.969 11.695 1 98.31 103 ALA A C 1
ATOM 823 O O . ALA A 1 103 ? 3.521 5.25 12.438 1 98.31 103 ALA A O 1
ATOM 824 N N . HIS A 1 104 ? 4.68 7.176 12.078 1 97.94 104 HIS A N 1
ATOM 825 C CA . HIS A 1 104 ? 4.379 7.742 13.391 1 97.94 104 HIS A CA 1
ATOM 826 C C . HIS A 1 104 ? 4.129 9.242 13.297 1 97.94 104 HIS A C 1
ATOM 828 O O . HIS A 1 104 ? 4.469 9.875 12.289 1 97.94 104 HIS A O 1
ATOM 834 N N . GLY A 1 105 ? 3.531 9.789 14.406 1 98.12 105 GLY A N 1
ATOM 835 C CA . GLY A 1 105 ? 3.307 11.219 14.477 1 98.12 105 GLY A CA 1
ATOM 836 C C . GLY A 1 105 ? 2.107 11.68 13.672 1 98.12 105 GLY A C 1
ATOM 837 O O . GLY A 1 105 ? 1.299 10.859 13.227 1 98.12 105 GLY A O 1
ATOM 838 N N . GLY A 1 106 ? 1.963 12.992 13.586 1 98.69 106 GLY A N 1
ATOM 839 C CA . GLY A 1 106 ? 0.862 13.562 12.82 1 98.69 106 GLY A CA 1
ATOM 840 C C . GLY A 1 106 ? 1.226 13.867 11.383 1 98.69 106 GLY A C 1
ATOM 841 O O . GLY A 1 106 ? 2.398 14.07 11.062 1 98.69 106 GLY A O 1
ATOM 842 N N . HIS A 1 107 ? 0.296 13.93 10.57 1 98.94 107 HIS A N 1
ATOM 843 C CA . HIS A 1 107 ? 0.479 14.312 9.172 1 98.94 107 HIS A CA 1
ATOM 844 C C . HIS A 1 107 ? -0.788 14.938 8.602 1 98.94 107 HIS A C 1
ATOM 846 O O . HIS A 1 107 ? -1.894 14.648 9.062 1 98.94 107 HIS A O 1
ATOM 852 N N . GLY A 1 108 ? -0.66 15.812 7.727 1 98.81 108 GLY A N 1
ATOM 853 C CA . GLY A 1 108 ? -1.707 16.422 6.93 1 98.81 108 GLY A CA 1
ATOM 854 C C . GLY A 1 108 ? -1.302 16.656 5.484 1 98.81 108 GLY A C 1
ATOM 855 O O . GLY A 1 108 ? -0.136 16.469 5.125 1 98.81 108 GLY A O 1
ATOM 856 N N . PHE A 1 109 ? -2.285 16.984 4.672 1 98.88 109 PHE A N 1
ATOM 857 C CA . PHE A 1 109 ? -2.002 17.156 3.254 1 98.88 109 PHE A CA 1
ATOM 858 C C . PHE A 1 109 ? -2.758 18.359 2.697 1 98.88 109 PHE A C 1
ATOM 860 O O . PHE A 1 109 ? -3.863 18.672 3.148 1 98.88 109 PHE A O 1
ATOM 867 N N . ALA A 1 110 ? -2.205 18.969 1.742 1 98.81 110 ALA A N 1
ATOM 868 C CA . ALA A 1 110 ? -2.848 20 0.919 1 98.81 110 ALA A CA 1
ATOM 869 C C . ALA A 1 110 ? -2.625 19.719 -0.566 1 98.81 110 ALA A C 1
ATOM 871 O O . ALA A 1 110 ? -1.492 19.516 -1.002 1 98.81 110 ALA A O 1
ATOM 872 N N . MET A 1 111 ? -3.719 19.719 -1.326 1 98.81 111 MET A N 1
ATOM 873 C CA . MET A 1 111 ? -3.619 19.531 -2.77 1 98.81 111 MET A CA 1
ATOM 874 C C . MET A 1 111 ? -3.252 20.828 -3.471 1 98.81 111 MET A C 1
ATOM 876 O O . MET A 1 111 ? -4.094 21.719 -3.621 1 98.81 111 MET A O 1
ATOM 880 N N . LEU A 1 112 ? -2.076 20.875 -3.961 1 98.81 112 LEU A N 1
ATOM 881 C CA . LEU A 1 112 ? -1.612 22.078 -4.664 1 98.81 112 LEU A CA 1
ATOM 882 C C . LEU A 1 112 ? -2.119 22.094 -6.102 1 98.81 112 LEU A C 1
ATOM 884 O O . LEU A 1 112 ? -2.186 23.141 -6.73 1 98.81 112 LEU A O 1
ATOM 888 N N . GLU A 1 113 ? -2.371 20.984 -6.664 1 98.88 113 GLU A N 1
ATOM 889 C CA . GLU A 1 113 ? -3.07 20.688 -7.914 1 98.88 113 GLU A CA 1
ATOM 890 C C . GLU A 1 113 ? -4.145 19.625 -7.703 1 98.88 113 GLU A C 1
ATOM 892 O O . GLU A 1 113 ? -4.141 18.922 -6.691 1 98.88 113 GLU A O 1
ATOM 897 N N . PRO A 1 114 ? -5.172 19.578 -8.68 1 98.81 114 PRO A N 1
ATOM 898 C CA . PRO A 1 114 ? -5.996 18.375 -8.57 1 98.81 114 PRO A CA 1
ATOM 899 C C . PRO A 1 114 ? -5.168 17.094 -8.461 1 98.81 114 PRO A C 1
ATOM 901 O O . PRO A 1 114 ? -4.25 16.875 -9.258 1 98.81 114 PRO A O 1
ATOM 904 N N . SER A 1 115 ? -5.445 16.297 -7.434 1 98.81 115 SER A N 1
ATOM 905 C CA . SER A 1 115 ? -4.531 15.203 -7.121 1 98.81 115 SER A CA 1
ATOM 906 C C . SER A 1 115 ? -5.293 13.898 -6.887 1 98.81 115 SER A C 1
ATOM 908 O O . SER A 1 115 ? -6.316 13.891 -6.203 1 98.81 115 SER A O 1
ATOM 910 N N . GLU A 1 116 ? -4.793 12.836 -7.492 1 98.75 116 GLU A N 1
ATOM 911 C CA . GLU A 1 116 ? -5.266 11.477 -7.281 1 98.75 116 GLU A CA 1
ATOM 912 C C . GLU A 1 116 ? -4.238 10.648 -6.52 1 98.75 116 GLU A C 1
ATOM 914 O O . GLU A 1 116 ? -3.043 10.695 -6.82 1 98.75 116 GLU A O 1
ATOM 919 N N . MET A 1 117 ? -4.754 9.844 -5.531 1 98.88 117 MET A N 1
ATOM 920 C CA . MET A 1 117 ? -3.871 8.984 -4.746 1 98.88 117 MET A CA 1
ATOM 921 C C . MET A 1 117 ? -4.535 7.645 -4.457 1 98.88 117 MET A C 1
ATOM 923 O O . MET A 1 117 ? -5.762 7.547 -4.426 1 98.88 117 MET A O 1
ATOM 927 N N . ILE A 1 118 ? -3.742 6.637 -4.328 1 98.94 118 ILE A N 1
ATOM 928 C CA . ILE A 1 118 ? -4.148 5.355 -3.762 1 98.94 118 ILE A CA 1
ATOM 929 C C . ILE A 1 118 ? -3.664 5.25 -2.318 1 98.94 118 ILE A C 1
ATOM 931 O O . ILE A 1 118 ? -2.525 5.617 -2.012 1 98.94 118 ILE A O 1
ATOM 935 N N . GLU A 1 119 ? -4.527 4.785 -1.485 1 98.88 119 GLU A N 1
ATOM 936 C CA . GLU A 1 119 ? -4.16 4.625 -0.082 1 98.88 119 GLU A CA 1
ATOM 937 C C . GLU A 1 119 ? -4.27 3.168 0.356 1 98.88 119 GLU A C 1
ATOM 939 O O . GLU A 1 119 ? -5.27 2.504 0.073 1 98.88 119 GLU A O 1
ATOM 944 N N . VAL A 1 120 ? -3.246 2.656 0.961 1 98.88 120 VAL A N 1
ATOM 945 C CA . VAL A 1 120 ? -3.279 1.404 1.709 1 98.88 120 VAL A CA 1
ATOM 946 C C . VAL A 1 120 ? -3.195 1.693 3.205 1 98.88 120 VAL A C 1
ATOM 948 O O . VAL A 1 120 ? -2.145 2.094 3.709 1 98.88 120 VAL A O 1
ATOM 951 N N . LYS A 1 121 ? -4.266 1.495 3.908 1 98.44 121 LYS A N 1
ATOM 952 C CA . LYS A 1 121 ? -4.371 1.796 5.332 1 98.44 121 LYS A CA 1
ATOM 953 C C . LYS A 1 121 ? -4.41 0.517 6.164 1 98.44 121 LYS A C 1
ATOM 955 O O . LYS A 1 121 ? -5.09 -0.445 5.801 1 98.44 121 LYS A O 1
ATOM 960 N N . GLN A 1 122 ? -3.678 0.509 7.25 1 98.12 122 GLN A N 1
ATOM 961 C CA . GLN A 1 122 ? -3.682 -0.633 8.156 1 98.12 122 GLN A CA 1
ATOM 962 C C . GLN A 1 122 ? -5.098 -0.967 8.617 1 98.12 122 GLN A C 1
ATOM 964 O O . GLN A 1 122 ? -5.797 -0.113 9.172 1 98.12 122 GLN A O 1
ATOM 969 N N . GLY A 1 123 ? -5.445 -2.156 8.273 1 97.25 123 GLY A N 1
ATOM 970 C CA . GLY A 1 123 ? -6.672 -2.705 8.828 1 97.25 123 GLY A CA 1
ATOM 971 C C . GLY A 1 123 ? -6.426 -3.678 9.969 1 97.25 123 GLY A C 1
ATOM 972 O O . GLY A 1 123 ? -5.281 -3.891 10.375 1 97.25 123 GLY A O 1
ATOM 973 N N . PRO A 1 124 ? -7.527 -4.352 10.516 1 96.75 124 PRO A N 1
ATOM 974 C CA . PRO A 1 124 ? -8.938 -4.043 10.258 1 96.75 124 PRO A CA 1
ATOM 975 C C . PRO A 1 124 ? -9.328 -2.641 10.719 1 96.75 124 PRO A C 1
ATOM 977 O O . PRO A 1 124 ? -8.609 -2.021 11.508 1 96.75 124 PRO A O 1
ATOM 980 N N . TYR A 1 125 ? -10.383 -2.148 10.141 1 95.62 125 TYR A N 1
ATOM 981 C CA . TYR A 1 125 ? -10.875 -0.814 10.469 1 95.62 125 TYR A CA 1
ATOM 982 C C . TYR A 1 125 ? -11.039 -0.649 11.977 1 95.62 125 TYR A C 1
ATOM 984 O O . TYR A 1 125 ? -11.656 -1.491 12.633 1 95.62 125 TYR A O 1
ATOM 992 N N . ALA A 1 126 ? -10.523 0.412 12.555 1 90.94 126 ALA A N 1
ATOM 993 C CA . ALA A 1 126 ? -10.461 0.594 14 1 90.94 126 ALA A CA 1
ATOM 994 C C . ALA A 1 126 ? -11.508 1.6 14.477 1 90.94 126 ALA A C 1
ATOM 996 O O . ALA A 1 126 ? -11.484 2.029 15.633 1 90.94 126 ALA A O 1
ATOM 997 N N . GLY A 1 127 ? -12.383 2.02 13.547 1 86.81 127 GLY A N 1
ATOM 998 C CA . GLY A 1 127 ? -13.461 2.912 13.945 1 86.81 127 GLY A CA 1
ATOM 999 C C . GLY A 1 127 ? -13.031 4.367 14.016 1 86.81 127 GLY A C 1
ATOM 1000 O O . GLY A 1 127 ? -11.891 4.703 13.695 1 86.81 127 GLY A O 1
ATOM 1001 N N . GLU A 1 128 ? -13.898 5.266 14.453 1 84.12 128 GLU A N 1
ATOM 1002 C CA . GLU A 1 128 ? -13.68 6.711 14.477 1 84.12 128 GLU A CA 1
ATOM 1003 C C . GLU A 1 128 ? -12.625 7.09 15.508 1 84.12 128 GLU A C 1
ATOM 1005 O O . GLU A 1 128 ? -12.023 8.164 15.422 1 84.12 128 GLU A O 1
ATOM 1010 N N . GLN A 1 129 ? -12.477 6.23 16.469 1 85.06 129 GLN A N 1
ATOM 1011 C CA . GLN A 1 129 ? -11.523 6.523 17.531 1 85.06 129 GLN A CA 1
ATOM 1012 C C . GLN A 1 129 ? -10.086 6.34 17.047 1 85.06 129 GLN A C 1
ATOM 1014 O O . GLN A 1 129 ? -9.141 6.648 17.781 1 85.06 129 GLN A O 1
ATOM 1019 N N . ASP A 1 130 ? -9.906 5.934 15.867 1 92.12 130 ASP A N 1
ATOM 1020 C CA . ASP A 1 130 ? -8.602 5.602 15.32 1 92.12 130 ASP A CA 1
ATOM 1021 C C . ASP A 1 130 ? -7.723 6.844 15.203 1 92.12 130 ASP A C 1
ATOM 1023 O O . ASP A 1 130 ? -6.492 6.754 15.258 1 92.12 130 ASP A O 1
ATOM 1027 N N . LYS A 1 131 ? -8.32 7.992 14.992 1 94.56 131 LYS A N 1
ATOM 1028 C CA . LYS A 1 131 ? -7.48 9.156 14.742 1 94.56 131 LYS A CA 1
ATOM 1029 C C . LYS A 1 131 ? -8.039 10.398 15.438 1 94.56 131 LYS A C 1
ATOM 1031 O O . LYS A 1 131 ? -9.227 10.453 15.758 1 94.56 131 LYS A O 1
ATOM 1036 N N . GLU A 1 132 ? -7.23 11.359 15.688 1 96.69 132 GLU A N 1
ATOM 1037 C CA . GLU A 1 132 ? -7.551 12.672 16.219 1 96.69 132 GLU A CA 1
ATOM 1038 C C . GLU A 1 132 ? -7.039 13.781 15.312 1 96.69 132 GLU A C 1
ATOM 1040 O O . GLU A 1 132 ? -5.855 13.812 14.969 1 96.69 132 GLU A O 1
ATOM 1045 N N . ARG A 1 133 ? -7.965 14.648 14.953 1 97.38 133 ARG A N 1
ATOM 1046 C CA . ARG A 1 133 ? -7.613 15.773 14.094 1 97.38 133 ARG A CA 1
ATOM 1047 C C . ARG A 1 133 ? -7.199 16.984 14.922 1 97.38 133 ARG A C 1
ATOM 1049 O O . ARG A 1 133 ? -7.633 17.141 16.062 1 97.38 133 ARG A O 1
ATOM 1056 N N . PHE A 1 134 ? -6.367 17.828 14.367 1 98.25 134 PHE A N 1
ATOM 1057 C CA . PHE A 1 134 ? -5.949 19.062 15.023 1 98.25 134 PHE A CA 1
ATOM 1058 C C . PHE A 1 134 ? -5.656 20.141 13.992 1 98.25 134 PHE A C 1
ATOM 1060 O O . PHE A 1 134 ? -5.828 19.938 12.789 1 98.25 134 PHE A O 1
ATOM 1067 N N . ALA A 1 135 ? -5.27 21.297 14.352 1 97.69 135 ALA A N 1
ATOM 1068 C CA . ALA A 1 135 ? -5.184 22.453 13.477 1 97.69 135 ALA A CA 1
ATOM 1069 C C . ALA A 1 135 ? -3.955 22.375 12.57 1 97.69 135 ALA A C 1
ATOM 1071 O O . ALA A 1 135 ? -2.883 21.953 13.008 1 97.69 135 ALA A O 1
ATOM 1072 N N . SER A 1 136 ? -4.129 22.844 11.422 1 98 136 SER A N 1
ATOM 1073 C CA . SER A 1 136 ? -3.025 22.906 10.469 1 98 136 SER A CA 1
ATOM 1074 C C . SER A 1 136 ? -2.027 24 10.852 1 98 136 SER A C 1
ATOM 1076 O O . SER A 1 136 ? -2.387 24.969 11.523 1 98 136 SER A O 1
ATOM 1078 N N . VAL A 1 137 ? -0.814 23.828 10.375 1 97.94 137 VAL A N 1
ATOM 1079 C CA . VAL A 1 137 ? 0.183 24.875 10.477 1 97.94 137 VAL A CA 1
ATOM 1080 C C . VAL A 1 137 ? -0.288 26.109 9.703 1 97.94 137 VAL A C 1
ATOM 1082 O O . VAL A 1 137 ? -0.836 25.984 8.602 1 97.94 137 VAL A O 1
ATOM 1085 N N . PRO A 1 138 ? -0.067 27.344 10.305 1 96.75 138 PRO A N 1
ATOM 1086 C CA . PRO A 1 138 ? -0.351 28.531 9.516 1 96.75 138 PRO A CA 1
ATOM 1087 C C . PRO A 1 138 ? 0.508 28.625 8.258 1 96.75 138 PRO A C 1
ATOM 1089 O O . PRO A 1 138 ? 1.686 28.266 8.273 1 96.75 138 PRO A O 1
ATOM 1092 N N . VAL A 1 139 ? -0.101 29.125 7.191 1 95.25 139 VAL A N 1
ATOM 1093 C CA . VAL A 1 139 ? 0.538 29.188 5.883 1 95.25 139 VAL A CA 1
ATOM 1094 C C . VAL A 1 139 ? 1.895 29.875 5.996 1 95.25 139 VAL A C 1
ATOM 1096 O O . VAL A 1 139 ? 2.867 29.453 5.367 1 95.25 139 VAL A O 1
ATOM 1099 N N . GLY A 1 140 ? 2.029 30.906 6.762 1 96.75 140 GLY A N 1
ATOM 1100 C CA . GLY A 1 140 ? 3.252 31.688 6.898 1 96.75 140 GLY A CA 1
ATOM 1101 C C . GLY A 1 140 ? 4.367 30.922 7.594 1 96.75 140 GLY A C 1
ATOM 1102 O O . GLY A 1 140 ? 5.527 31.344 7.555 1 96.75 140 GLY A O 1
ATOM 1103 N N . GLN A 1 141 ? 4.117 29.781 8.242 1 97.94 141 GLN A N 1
ATOM 1104 C CA . GLN A 1 141 ? 5.098 29.016 9 1 97.94 141 GLN A CA 1
ATOM 1105 C C . GLN A 1 141 ? 5.516 27.75 8.242 1 97.94 141 GLN A C 1
ATOM 1107 O O . GLN A 1 141 ? 6.367 27 8.711 1 97.94 141 GLN A O 1
ATOM 1112 N N . ILE A 1 142 ? 4.977 27.578 7.066 1 98.06 142 ILE A N 1
ATOM 1113 C CA . ILE A 1 142 ? 5.234 26.375 6.305 1 98.06 142 ILE A CA 1
ATOM 1114 C C . ILE A 1 142 ? 6.672 26.391 5.785 1 98.06 142 ILE A C 1
ATOM 1116 O O . ILE A 1 142 ? 7.121 27.375 5.215 1 98.06 142 ILE A O 1
ATOM 1120 N N . ARG A 1 143 ? 7.395 25.297 6.004 1 98.06 143 ARG A N 1
ATOM 1121 C CA . ARG A 1 143 ? 8.758 25.078 5.535 1 98.06 143 ARG A CA 1
ATOM 1122 C C . ARG A 1 143 ? 8.852 23.828 4.664 1 98.06 143 ARG A C 1
ATOM 1124 O O . ARG A 1 143 ? 8.812 22.703 5.172 1 98.06 143 ARG A O 1
ATOM 1131 N N . ILE A 1 144 ? 9.023 24 3.359 1 97.19 144 ILE A N 1
ATOM 1132 C CA . ILE A 1 144 ? 9.094 22.891 2.414 1 97.19 144 ILE A CA 1
ATOM 1133 C C . ILE A 1 144 ? 10.539 22.438 2.256 1 97.19 144 ILE A C 1
ATOM 1135 O O . ILE A 1 144 ? 11.414 23.234 1.886 1 97.19 144 ILE A O 1
ATOM 1139 N N . ARG A 1 145 ? 10.758 21.203 2.561 1 94.56 145 ARG A N 1
ATOM 1140 C CA . ARG A 1 145 ? 12.094 20.625 2.387 1 94.56 145 ARG A CA 1
ATOM 1141 C C . ARG A 1 145 ? 12.164 19.781 1.119 1 94.56 145 ARG A C 1
ATOM 1143 O O . ARG A 1 145 ? 11.219 19.062 0.793 1 94.56 145 ARG A O 1
ATOM 1150 N N . GLY A 1 146 ? 13.188 19.875 0.314 1 84.56 146 GLY A N 1
ATOM 1151 C CA . GLY A 1 146 ? 13.367 19.156 -0.936 1 84.56 146 GLY A CA 1
ATOM 1152 C C . GLY A 1 146 ? 14.141 17.859 -0.772 1 84.56 146 GLY A C 1
ATOM 1153 O O . GLY A 1 146 ? 14.844 17.672 0.22 1 84.56 146 GLY A O 1
ATOM 1154 N N . MET B 1 1 ? -14.609 5.215 -18.266 1 70.38 1 MET B N 1
ATOM 1155 C CA . MET B 1 1 ? -13.898 5.066 -17 1 70.38 1 MET B CA 1
ATOM 1156 C C . MET B 1 1 ? -13.789 3.6 -16.609 1 70.38 1 MET 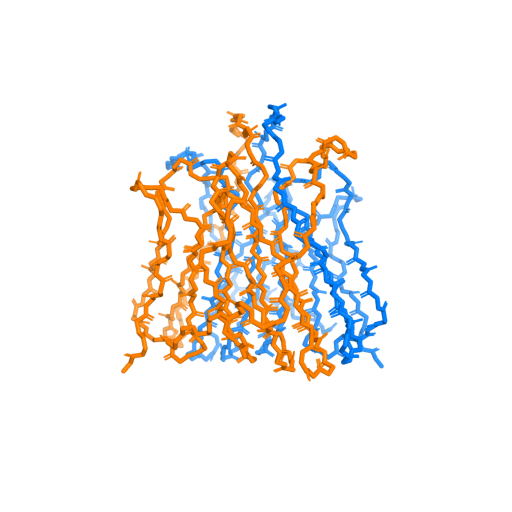B C 1
ATOM 1158 O O . MET B 1 1 ? -14.703 2.812 -16.875 1 70.38 1 MET B O 1
ATOM 1162 N N . ALA B 1 2 ? -12.531 3.104 -16.344 1 88 2 ALA B N 1
ATOM 1163 C CA . ALA B 1 2 ? -12.352 1.686 -16.031 1 88 2 ALA B CA 1
ATOM 1164 C C . ALA B 1 2 ? -12.914 1.351 -14.656 1 88 2 ALA B C 1
ATOM 1166 O O . ALA B 1 2 ? -12.82 2.158 -13.727 1 88 2 ALA B O 1
ATOM 1167 N N . ASP B 1 3 ? -13.57 0.259 -14.555 1 94.62 3 ASP B N 1
ATOM 1168 C CA . ASP B 1 3 ? -14.109 -0.197 -13.281 1 94.62 3 ASP B CA 1
ATOM 1169 C C . ASP B 1 3 ? -13.078 -1.024 -12.516 1 94.62 3 ASP B C 1
ATOM 1171 O O . ASP B 1 3 ? -12.148 -1.57 -13.109 1 94.62 3 ASP B O 1
ATOM 1175 N N . ILE B 1 4 ? -13.305 -1.073 -11.211 1 97.62 4 ILE B N 1
ATOM 1176 C CA . ILE B 1 4 ? -12.531 -1.979 -10.375 1 97.62 4 ILE B CA 1
ATOM 1177 C C . ILE B 1 4 ? -12.797 -3.424 -10.797 1 97.62 4 ILE B C 1
ATOM 1179 O O . ILE B 1 4 ? -13.93 -3.789 -11.102 1 97.62 4 ILE B O 1
ATOM 1183 N N . VAL B 1 5 ? -11.719 -4.258 -10.766 1 97.69 5 VAL B N 1
ATOM 1184 C CA . VAL B 1 5 ? -11.867 -5.672 -11.086 1 97.69 5 VAL B CA 1
ATOM 1185 C C . VAL B 1 5 ? -11.789 -6.504 -9.805 1 97.69 5 VAL B C 1
ATOM 1187 O O . VAL B 1 5 ? -10.789 -6.453 -9.086 1 97.69 5 VAL B O 1
ATOM 1190 N N . SER B 1 6 ? -12.836 -7.258 -9.5 1 97.69 6 SER B N 1
ATOM 1191 C CA . SER B 1 6 ? -12.844 -8.195 -8.383 1 97.69 6 SER B CA 1
ATOM 1192 C C . SER B 1 6 ? -12.75 -9.641 -8.875 1 97.69 6 SER B C 1
ATOM 1194 O O . SER B 1 6 ? -13.547 -10.062 -9.711 1 97.69 6 SER B O 1
ATOM 1196 N N . ILE B 1 7 ? -11.812 -10.352 -8.406 1 98.12 7 ILE B N 1
ATOM 1197 C CA . ILE B 1 7 ? -11.664 -11.773 -8.703 1 98.12 7 ILE B CA 1
ATOM 1198 C C . ILE B 1 7 ? -12.055 -12.602 -7.477 1 98.12 7 ILE B C 1
ATOM 1200 O O . ILE B 1 7 ? -11.453 -12.469 -6.41 1 98.12 7 ILE B O 1
ATOM 1204 N N . ARG B 1 8 ? -13.016 -13.461 -7.66 1 98.06 8 ARG B N 1
ATOM 1205 C CA . ARG B 1 8 ? -13.57 -14.203 -6.539 1 98.06 8 ARG B CA 1
ATOM 1206 C C . ARG B 1 8 ? -13.602 -15.703 -6.828 1 98.06 8 ARG B C 1
ATOM 1208 O O . ARG B 1 8 ? -13.578 -16.109 -7.992 1 98.06 8 ARG B O 1
ATOM 1215 N N . HIS B 1 9 ? -13.594 -16.484 -5.816 1 97.81 9 HIS B N 1
ATOM 1216 C CA . HIS B 1 9 ? -13.805 -17.922 -5.828 1 97.81 9 HIS B CA 1
ATOM 1217 C C . HIS B 1 9 ? -14.688 -18.359 -4.66 1 97.81 9 HIS B C 1
ATOM 1219 O O . HIS B 1 9 ? -14.336 -18.141 -3.5 1 97.81 9 HIS B O 1
ATOM 1225 N N . ASN B 1 10 ? -15.875 -19.031 -4.891 1 95 10 ASN B N 1
ATOM 1226 C CA . ASN B 1 10 ? -16.844 -19.453 -3.877 1 95 10 ASN B CA 1
ATOM 1227 C C . ASN B 1 10 ? -17.172 -18.312 -2.918 1 95 10 ASN B C 1
ATOM 1229 O O . ASN B 1 10 ? -17.141 -18.484 -1.698 1 95 10 ASN B O 1
ATOM 1233 N N . ASP B 1 11 ? -17.297 -17.078 -3.301 1 92.94 11 ASP B N 1
ATOM 1234 C CA . ASP B 1 11 ? -17.75 -15.883 -2.609 1 92.94 11 ASP B CA 1
ATOM 1235 C C . ASP B 1 11 ? -16.609 -15.242 -1.829 1 92.94 11 ASP B C 1
ATOM 1237 O O . ASP B 1 11 ? -16.812 -14.273 -1.09 1 92.94 11 ASP B O 1
ATOM 1241 N N . GLU B 1 12 ? -15.484 -15.781 -1.958 1 95.94 12 GLU B N 1
ATOM 1242 C CA . GLU B 1 12 ? -14.312 -15.195 -1.317 1 95.94 12 GLU B CA 1
ATOM 1243 C C . GLU B 1 12 ? -13.539 -14.312 -2.289 1 95.94 12 GLU B C 1
ATOM 1245 O O . GLU B 1 12 ? -13.273 -14.711 -3.424 1 95.94 12 GLU B O 1
ATOM 1250 N N . LEU B 1 13 ? -13.273 -13.125 -1.844 1 98.19 13 LEU B N 1
ATOM 1251 C CA . LEU B 1 13 ? -12.453 -12.227 -2.654 1 98.19 13 LEU B CA 1
ATOM 1252 C C . LEU B 1 13 ? -11 -12.68 -2.676 1 98.19 13 LEU B C 1
ATOM 1254 O O . LEU B 1 13 ? -10.359 -12.781 -1.627 1 98.19 13 LEU B O 1
ATOM 1258 N N . LEU B 1 14 ? -10.492 -12.969 -3.838 1 98.75 14 LEU B N 1
ATOM 1259 C CA . LEU B 1 14 ? -9.109 -13.406 -3.979 1 98.75 14 LEU B CA 1
ATOM 1260 C C . LEU B 1 14 ? -8.188 -12.234 -4.285 1 98.75 14 LEU B C 1
ATOM 1262 O O . LEU B 1 14 ? -7.121 -12.102 -3.682 1 98.75 14 LEU B O 1
ATOM 1266 N N . ALA B 1 15 ? -8.625 -11.375 -5.188 1 98.88 15 ALA B N 1
ATOM 1267 C CA . ALA B 1 15 ? -7.828 -10.219 -5.594 1 98.88 15 ALA B CA 1
ATOM 1268 C C . ALA B 1 15 ? -8.719 -9.07 -6.062 1 98.88 15 ALA B C 1
ATOM 1270 O O . ALA B 1 15 ? -9.852 -9.297 -6.492 1 98.88 15 ALA B O 1
ATOM 1271 N N . LEU B 1 16 ? -8.273 -7.93 -5.926 1 98.81 16 LEU B N 1
ATOM 1272 C CA . LEU B 1 16 ? -8.898 -6.699 -6.391 1 98.81 16 LEU B CA 1
ATOM 1273 C C . LEU B 1 16 ? -7.906 -5.844 -7.168 1 98.81 16 LEU B C 1
ATOM 1275 O O . LEU B 1 16 ? -6.789 -5.602 -6.703 1 98.81 16 LEU B O 1
ATOM 1279 N N . ILE B 1 17 ? -8.266 -5.398 -8.383 1 98.81 17 ILE B N 1
ATOM 1280 C CA . ILE B 1 17 ? -7.391 -4.566 -9.203 1 98.81 17 ILE B CA 1
ATOM 1281 C C . ILE B 1 17 ? -8.008 -3.186 -9.383 1 98.81 17 ILE B C 1
ATOM 1283 O O . ILE B 1 17 ? -9.164 -3.066 -9.812 1 98.81 17 ILE B O 1
ATOM 1287 N N . ILE B 1 18 ? -7.328 -2.154 -8.977 1 98.75 18 ILE B N 1
ATOM 1288 C CA . ILE B 1 18 ? -7.621 -0.795 -9.422 1 98.75 18 ILE B CA 1
ATOM 1289 C C . ILE B 1 18 ? -6.836 -0.488 -10.695 1 98.75 18 ILE B C 1
ATOM 1291 O O . ILE B 1 18 ? -5.621 -0.274 -10.641 1 98.75 18 ILE B O 1
ATOM 1295 N N . PRO B 1 19 ? -7.559 -0.473 -11.805 1 98.5 19 PRO B N 1
ATOM 1296 C CA . PRO B 1 19 ? -6.84 -0.187 -13.047 1 98.5 19 PRO B CA 1
ATOM 1297 C C . PRO B 1 19 ? -6.25 1.222 -13.078 1 98.5 19 PRO B C 1
ATOM 1299 O O . PRO B 1 19 ? -6.805 2.139 -12.469 1 98.5 19 PRO B O 1
ATOM 1302 N N . ALA B 1 20 ? -5.203 1.407 -13.852 1 98.06 20 ALA B N 1
ATOM 1303 C CA . ALA B 1 20 ? -4.562 2.707 -14.031 1 98.06 20 ALA B CA 1
ATOM 1304 C C . ALA B 1 20 ? -5.559 3.75 -14.516 1 98.06 20 ALA B C 1
ATOM 1306 O O . ALA B 1 20 ? -5.465 4.926 -14.156 1 98.06 20 ALA B O 1
ATOM 1307 N N . ALA B 1 21 ? -6.539 3.326 -15.234 1 97.62 21 ALA B N 1
ATOM 1308 C CA . ALA B 1 21 ? -7.465 4.246 -15.891 1 97.62 21 ALA B CA 1
ATOM 1309 C C . ALA B 1 21 ? -8.664 4.547 -15 1 97.62 21 ALA B C 1
ATOM 1311 O O . ALA B 1 21 ? -9.508 5.379 -15.336 1 97.62 21 ALA B O 1
ATOM 1312 N N . TYR B 1 22 ? -8.812 3.893 -13.875 1 98.12 22 TYR B N 1
ATOM 1313 C CA . TYR B 1 22 ? -9.93 4.152 -12.969 1 98.12 22 TYR B CA 1
ATOM 1314 C C . TYR B 1 22 ? -9.93 5.602 -12.508 1 98.12 22 TYR B C 1
ATOM 1316 O O . TYR B 1 22 ? -8.883 6.137 -12.125 1 98.12 22 TYR B O 1
ATOM 1324 N N . ARG B 1 23 ? -11.102 6.254 -12.539 1 97.31 23 ARG B N 1
ATOM 1325 C CA . ARG B 1 23 ? -11.289 7.605 -12.023 1 97.31 23 ARG B CA 1
ATOM 1326 C C . ARG B 1 23 ? -12.625 7.734 -11.289 1 97.31 23 ARG B C 1
ATOM 1328 O O . ARG B 1 23 ? -13.641 7.199 -11.742 1 97.31 23 ARG B O 1
ATOM 1335 N N . ALA B 1 24 ? -12.602 8.32 -10.203 1 97 24 ALA B N 1
ATOM 1336 C CA . ALA B 1 24 ? -13.789 8.68 -9.43 1 97 24 ALA B CA 1
ATOM 1337 C C . ALA B 1 24 ? -13.539 9.93 -8.594 1 97 24 ALA B C 1
ATOM 1339 O O . ALA B 1 24 ? -12.391 10.352 -8.422 1 97 24 ALA B O 1
ATOM 1340 N N . ASP B 1 25 ? -14.625 10.578 -8.117 1 95.5 25 ASP B N 1
ATOM 1341 C CA . ASP B 1 25 ? -14.477 11.742 -7.254 1 95.5 25 ASP B CA 1
ATOM 1342 C C . ASP B 1 25 ? -14.469 11.336 -5.781 1 95.5 25 ASP B C 1
ATOM 1344 O O . ASP B 1 25 ? -15.141 10.383 -5.391 1 95.5 25 ASP B O 1
ATOM 1348 N N . GLY B 1 26 ? -13.719 12.094 -5 1 96.81 26 GLY B N 1
ATOM 1349 C CA . GLY B 1 26 ? -13.75 11.891 -3.561 1 96.81 26 GLY B CA 1
ATOM 1350 C C . GLY B 1 26 ? -12.984 10.656 -3.115 1 96.81 26 GLY B C 1
ATOM 1351 O O . GLY B 1 26 ? -11.945 10.32 -3.695 1 96.81 26 GLY B O 1
ATOM 1352 N N . ILE B 1 27 ? -13.43 10.141 -1.988 1 97.19 27 ILE B N 1
ATOM 1353 C CA . ILE B 1 27 ? -12.727 9.023 -1.368 1 97.19 27 ILE B CA 1
ATOM 1354 C C . ILE B 1 27 ? -13.586 7.766 -1.437 1 97.19 27 ILE B C 1
ATOM 1356 O O . ILE B 1 27 ? -14.789 7.812 -1.169 1 97.19 27 ILE B O 1
ATOM 1360 N N . GLN B 1 28 ? -12.984 6.66 -1.792 1 97.06 28 GLN B N 1
ATOM 1361 C CA . GLN B 1 28 ? -13.656 5.367 -1.791 1 97.06 28 GLN B CA 1
ATOM 1362 C C . GLN B 1 28 ? -12.711 4.254 -1.346 1 97.06 28 GLN B C 1
ATOM 1364 O O . GLN B 1 28 ? -11.594 4.141 -1.855 1 97.06 28 GLN B O 1
ATOM 1369 N N . PHE B 1 29 ? -13.164 3.479 -0.383 1 97.38 29 PHE B N 1
ATOM 1370 C CA . PHE B 1 29 ? -12.469 2.248 -0.032 1 97.38 29 PHE B CA 1
ATOM 1371 C C . PHE B 1 29 ? -13.148 1.04 -0.664 1 97.38 29 PHE B C 1
ATOM 1373 O O . PHE B 1 29 ? -14.375 0.971 -0.711 1 97.38 29 PHE B O 1
ATOM 1380 N N . PHE B 1 30 ? -12.375 0.036 -1.059 1 98.12 30 PHE B N 1
ATOM 1381 C CA . PHE B 1 30 ? -12.906 -1.056 -1.861 1 98.12 30 PHE B CA 1
ATOM 1382 C C . PHE B 1 30 ? -12.875 -2.367 -1.086 1 98.12 30 PHE B C 1
ATOM 1384 O O . PHE B 1 30 ? -13.164 -3.43 -1.639 1 98.12 30 PHE B O 1
ATOM 1391 N N . THR B 1 31 ? -12.461 -2.348 0.096 1 97.94 31 THR B N 1
ATOM 1392 C CA . THR B 1 31 ? -12.328 -3.537 0.93 1 97.94 31 THR B CA 1
ATOM 1393 C C . THR B 1 31 ? -13.297 -3.475 2.111 1 97.94 31 THR B C 1
ATOM 1395 O O . THR B 1 31 ? -13.602 -2.391 2.611 1 97.94 31 THR B O 1
ATOM 1398 N N . PRO B 1 32 ? -13.828 -4.66 2.545 1 96.44 32 PRO B N 1
ATOM 1399 C CA . PRO B 1 32 ? -14.57 -4.633 3.809 1 96.44 32 PRO B CA 1
ATOM 1400 C C . PRO B 1 32 ? -13.703 -4.203 4.992 1 96.44 32 PRO B C 1
ATOM 1402 O O . PRO B 1 32 ? -12.477 -4.289 4.926 1 96.44 32 PRO B O 1
ATOM 1405 N N . GLY B 1 33 ? -14.336 -3.752 6.035 1 96.19 33 GLY B N 1
ATOM 1406 C CA . GLY B 1 33 ? -13.633 -3.258 7.211 1 96.19 33 GLY B CA 1
ATOM 1407 C C . GLY B 1 33 ? -12.797 -4.32 7.895 1 96.19 33 GLY B C 1
ATOM 1408 O O . GLY B 1 33 ? -11.906 -3.998 8.688 1 96.19 33 GLY B O 1
ATOM 1409 N N . THR B 1 34 ? -12.969 -5.613 7.574 1 96.5 34 THR B N 1
ATOM 1410 C CA . THR B 1 34 ? -12.305 -6.707 8.273 1 96.5 34 THR B CA 1
ATOM 1411 C C . THR B 1 34 ? -10.938 -6.996 7.656 1 96.5 34 THR B C 1
ATOM 1413 O O . THR B 1 34 ? -10.133 -7.73 8.234 1 96.5 34 THR B O 1
ATOM 1416 N N . PHE B 1 35 ? -10.648 -6.422 6.523 1 97.94 35 PHE B N 1
ATOM 1417 C CA . PHE B 1 35 ? -9.383 -6.707 5.859 1 97.94 35 PHE B CA 1
ATOM 1418 C C . PHE B 1 35 ? -8.227 -6.043 6.594 1 97.94 35 PHE B C 1
ATOM 1420 O O . PHE B 1 35 ? -8.352 -4.918 7.082 1 97.94 35 PHE B O 1
ATOM 1427 N N . SER B 1 36 ? -7.102 -6.773 6.555 1 97.69 36 SER B N 1
ATOM 1428 C CA . SER B 1 36 ? -5.898 -6.223 7.176 1 97.69 36 SER B CA 1
ATOM 1429 C C . SER B 1 36 ? -5.305 -5.102 6.332 1 97.69 36 SER B C 1
ATOM 1431 O O . SER B 1 36 ? -4.578 -4.25 6.848 1 97.69 36 SER B O 1
ATOM 1433 N N . GLN B 1 37 ? -5.527 -5.121 5.051 1 98.44 37 GLN B N 1
ATOM 1434 C CA . GLN B 1 37 ? -5.18 -4.02 4.16 1 98.44 37 GLN B CA 1
ATOM 1435 C C . GLN B 1 37 ? -6.43 -3.365 3.58 1 98.44 37 GLN B C 1
ATOM 1437 O O . GLN B 1 37 ? -7.141 -3.973 2.777 1 98.44 37 GLN B O 1
ATOM 1442 N N . GLN B 1 38 ? -6.641 -2.137 4.027 1 98.12 38 GLN B N 1
ATOM 1443 C CA . GLN B 1 38 ? -7.73 -1.344 3.467 1 98.12 38 GLN B CA 1
ATOM 1444 C C . GLN B 1 38 ? -7.27 -0.563 2.24 1 98.12 38 GLN B C 1
ATOM 1446 O O . GLN B 1 38 ? -6.445 0.349 2.35 1 98.12 38 GLN B O 1
ATOM 1451 N N . LEU B 1 39 ? -7.797 -0.88 1.103 1 98.81 39 LEU B N 1
ATOM 1452 C CA . LEU B 1 39 ? -7.383 -0.27 -0.156 1 98.81 39 LEU B CA 1
ATOM 1453 C C . LEU B 1 39 ? -8.375 0.798 -0.598 1 98.81 39 LEU B C 1
ATOM 1455 O O . LEU B 1 39 ? -9.555 0.506 -0.804 1 98.81 39 LEU B O 1
ATOM 1459 N N . GLY B 1 40 ? -7.879 1.985 -0.717 1 98.44 40 GLY B N 1
ATOM 1460 C CA . GLY B 1 40 ? -8.758 3.094 -1.061 1 98.44 40 GLY B CA 1
ATOM 1461 C C . GLY B 1 40 ? -8.219 3.957 -2.184 1 98.44 40 GLY B C 1
ATOM 1462 O O . GLY B 1 40 ? -7.039 3.855 -2.539 1 98.44 40 GLY B O 1
ATOM 1463 N N . TYR B 1 41 ? -9.086 4.703 -2.775 1 98.69 41 TYR B N 1
ATOM 1464 C CA . TYR B 1 41 ? -8.859 5.672 -3.842 1 98.69 41 TYR B CA 1
ATOM 1465 C C . TYR B 1 41 ? -9.312 7.062 -3.418 1 98.69 41 TYR B C 1
ATOM 1467 O O . TYR B 1 41 ? -10.359 7.219 -2.787 1 98.69 41 TYR B O 1
ATOM 1475 N N . MET B 1 42 ? -8.461 8.078 -3.752 1 98.69 42 MET B N 1
ATOM 1476 C CA . MET B 1 42 ? -8.797 9.469 -3.469 1 98.69 42 MET B CA 1
ATOM 1477 C C . MET B 1 42 ? -8.578 10.344 -4.699 1 98.69 42 MET B C 1
ATOM 1479 O O . MET B 1 42 ? -7.582 10.188 -5.402 1 98.69 42 MET B O 1
ATOM 1483 N N . ASN B 1 43 ? -9.422 11.211 -4.895 1 98.69 43 ASN B N 1
ATOM 1484 C CA . ASN B 1 43 ? -9.367 12.242 -5.926 1 98.69 43 ASN B CA 1
ATOM 1485 C C . ASN B 1 43 ? -9.93 13.57 -5.414 1 98.69 43 ASN B C 1
ATOM 1487 O O . ASN B 1 43 ? -11.141 13.703 -5.227 1 98.69 43 ASN B O 1
ATOM 1491 N N . HIS B 1 44 ? -9.039 14.562 -5.219 1 98.69 44 HIS B N 1
ATOM 1492 C CA . HIS B 1 44 ? -9.43 15.828 -4.602 1 98.69 44 HIS B CA 1
ATOM 1493 C C . HIS B 1 44 ? -9.055 17.016 -5.488 1 98.69 44 HIS B C 1
ATOM 1495 O O . HIS B 1 44 ? -8.016 16.984 -6.156 1 98.69 44 HIS B O 1
ATOM 1501 N N . PRO B 1 45 ? -9.867 18 -5.516 1 98.62 45 PRO B N 1
ATOM 1502 C CA . PRO B 1 45 ? -9.539 19.203 -6.293 1 98.62 45 PRO B CA 1
ATOM 1503 C C . PRO B 1 45 ? -8.398 20 -5.68 1 98.62 45 PRO B C 1
ATOM 1505 O O . PRO B 1 45 ? -8.055 19.812 -4.512 1 98.62 45 PRO B O 1
ATOM 1508 N N . GLN B 1 46 ? -7.84 20.859 -6.473 1 98.69 46 GLN B N 1
ATOM 1509 C CA . GLN B 1 46 ? -6.879 21.828 -5.957 1 98.69 46 GLN B CA 1
ATOM 1510 C C . GLN B 1 46 ? -7.449 22.594 -4.766 1 98.69 46 GLN B C 1
ATOM 1512 O O . GLN B 1 46 ? -8.617 23 -4.781 1 98.69 46 GLN B O 1
ATOM 1517 N N . GLY B 1 47 ? -6.652 22.766 -3.725 1 98.31 47 GLY B N 1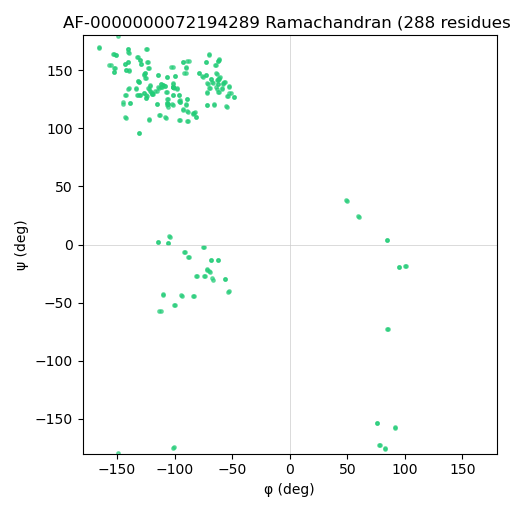
ATOM 1518 C CA . GLY B 1 47 ? -7.07 23.531 -2.562 1 98.31 47 GLY B CA 1
ATOM 1519 C C . GLY B 1 47 ? -7.645 22.672 -1.453 1 98.31 47 GLY B C 1
ATOM 1520 O O . GLY B 1 47 ? -7.766 23.125 -0.312 1 98.31 47 GLY B O 1
ATOM 1521 N N . HIS B 1 48 ? -8.07 21.438 -1.779 1 98.44 48 HIS B N 1
ATOM 1522 C CA . HIS B 1 48 ? -8.555 20.547 -0.739 1 98.44 48 HIS B CA 1
ATOM 1523 C C . HIS B 1 48 ? -7.461 20.25 0.281 1 98.44 48 HIS B C 1
ATOM 1525 O O . HIS B 1 48 ? -6.297 20.062 -0.084 1 98.44 48 HIS B O 1
ATOM 1531 N N . GLU B 1 49 ? -7.883 20.156 1.552 1 98.25 49 GLU B N 1
ATOM 1532 C CA . GLU B 1 49 ? -6.961 19.812 2.631 1 98.25 49 GLU B CA 1
ATOM 1533 C C . GLU B 1 49 ? -7.434 18.578 3.385 1 98.25 49 GLU B C 1
ATOM 1535 O O . GLU B 1 49 ? -8.633 18.422 3.639 1 98.25 49 GLU B O 1
ATOM 1540 N N . ILE B 1 50 ? -6.559 17.734 3.611 1 98.25 50 ILE B N 1
ATOM 1541 C CA . ILE B 1 50 ? -6.75 16.734 4.652 1 98.25 50 ILE B CA 1
ATOM 1542 C C . ILE B 1 50 ? -6.148 17.234 5.965 1 98.25 50 ILE B C 1
ATOM 1544 O O . ILE B 1 50 ? -4.926 17.375 6.078 1 98.25 50 ILE B O 1
ATOM 1548 N N . LEU B 1 51 ? -7 17.406 6.898 1 98.19 51 LEU B N 1
ATOM 1549 C CA . LEU B 1 51 ? -6.559 18.031 8.141 1 98.19 51 LEU B CA 1
ATOM 1550 C C . LEU B 1 51 ? -5.523 17.156 8.844 1 98.19 51 LEU B C 1
ATOM 1552 O O . LEU B 1 51 ? -5.633 15.938 8.844 1 98.19 51 LEU B O 1
ATOM 1556 N N . PRO B 1 52 ? -4.598 17.859 9.531 1 98.75 52 PRO B N 1
ATOM 1557 C CA . PRO B 1 52 ? -3.623 17.094 10.305 1 98.75 52 PRO B CA 1
ATOM 1558 C C . PRO B 1 52 ? -4.281 16.172 11.328 1 98.75 52 PRO B C 1
ATOM 1560 O O . PRO B 1 52 ? -5.27 16.547 11.961 1 98.75 52 PRO B O 1
ATOM 1563 N N . HIS B 1 53 ? -3.75 15.016 11.445 1 98.69 53 HIS B N 1
ATOM 1564 C CA . HIS B 1 53 ? -4.238 14.047 12.422 1 98.69 53 HIS B CA 1
ATOM 1565 C C . HIS B 1 53 ? -3.15 13.047 12.805 1 98.69 53 HIS B C 1
ATOM 1567 O O . HIS B 1 53 ? -2.168 12.883 12.07 1 98.69 53 HIS B O 1
ATOM 1573 N N . ASP B 1 54 ? -3.26 12.539 13.883 1 97.69 54 ASP B N 1
ATOM 1574 C CA . ASP B 1 54 ? -2.461 11.391 14.305 1 97.69 54 ASP B CA 1
ATOM 1575 C C . ASP B 1 54 ? -3.354 10.227 14.734 1 97.69 54 ASP B C 1
ATOM 1577 O O . ASP B 1 54 ? -4.57 10.391 14.875 1 97.69 54 ASP B O 1
ATOM 1581 N N . HIS B 1 55 ? -2.785 9.031 14.672 1 97.44 55 HIS B N 1
ATOM 1582 C CA . HIS B 1 55 ? -3.551 7.828 14.961 1 97.44 55 HIS B CA 1
ATOM 1583 C C . HIS B 1 55 ? -3.32 7.363 16.391 1 97.44 55 HIS B C 1
ATOM 1585 O O . HIS B 1 55 ? -2.182 7.336 16.875 1 97.44 55 HIS B O 1
ATOM 1591 N N . ASN B 1 56 ? -4.402 7.023 17.094 1 95.81 56 ASN B N 1
ATOM 1592 C CA . ASN B 1 56 ? -4.348 6.457 18.438 1 95.81 56 ASN B CA 1
ATOM 1593 C C . ASN B 1 56 ? -3.992 4.973 18.406 1 95.81 56 ASN B C 1
ATOM 1595 O O . ASN B 1 56 ? -4.285 4.281 17.438 1 95.81 56 ASN B O 1
ATOM 1599 N N . PRO B 1 57 ? -3.256 4.535 19.516 1 94.5 57 PRO B N 1
ATOM 1600 C CA . PRO B 1 57 ? -3.059 3.086 19.562 1 94.5 57 PRO B CA 1
ATOM 1601 C C . PRO B 1 57 ? -4.363 2.32 19.766 1 94.5 57 PRO B C 1
ATOM 1603 O O . PRO B 1 57 ? -5.105 2.6 20.719 1 94.5 57 PRO B O 1
ATOM 1606 N N . VAL B 1 58 ? -4.715 1.521 18.922 1 95 58 VAL B N 1
ATOM 1607 C CA . VAL B 1 58 ? -5.883 0.647 18.984 1 95 58 VAL B CA 1
ATOM 1608 C C . VAL B 1 58 ? -5.477 -0.785 18.641 1 95 58 VAL B C 1
ATOM 1610 O O . VAL B 1 58 ? -5.438 -1.164 17.469 1 95 58 VAL B O 1
ATOM 1613 N N . PRO B 1 59 ? -5.199 -1.627 19.688 1 94.19 59 PRO B N 1
ATOM 1614 C CA . PRO B 1 59 ? -4.766 -2.996 19.406 1 94.19 59 PRO B CA 1
ATOM 1615 C C . PRO B 1 59 ? -5.816 -3.803 18.656 1 94.19 59 PRO B C 1
ATOM 1617 O O . PRO B 1 59 ? -7 -3.77 19 1 94.19 59 PRO B O 1
ATOM 1620 N N . ARG B 1 60 ? -5.438 -4.457 17.609 1 93.81 60 ARG B N 1
ATOM 1621 C CA . ARG B 1 60 ? -6.27 -5.355 16.812 1 93.81 60 ARG B CA 1
ATOM 1622 C C . ARG B 1 60 ? -5.461 -6.547 16.312 1 93.81 60 ARG B C 1
ATOM 1624 O O . ARG B 1 60 ? -4.238 -6.465 16.188 1 93.81 60 ARG B O 1
ATOM 1631 N N . THR B 1 61 ? -6.109 -7.586 16.047 1 95.69 61 THR B N 1
ATOM 1632 C CA . THR B 1 61 ? -5.445 -8.797 15.578 1 95.69 61 THR B CA 1
ATOM 1633 C C . THR B 1 61 ? -5.586 -8.945 14.07 1 95.69 61 THR B C 1
ATOM 1635 O O . THR B 1 61 ? -6.66 -8.703 13.516 1 95.69 61 THR B O 1
ATOM 1638 N N . VAL B 1 62 ? -4.48 -9.289 13.422 1 95.88 62 VAL B N 1
ATOM 1639 C CA . VAL B 1 62 ? -4.453 -9.688 12.023 1 95.88 62 VAL B CA 1
ATOM 1640 C C . VAL B 1 62 ? -4.098 -11.172 11.914 1 95.88 62 VAL B C 1
ATOM 1642 O O . VAL B 1 62 ? -3.232 -11.656 12.648 1 95.88 62 VAL B O 1
ATOM 1645 N N . GLU B 1 63 ? -4.762 -11.852 11.055 1 94 63 GLU B N 1
ATOM 1646 C CA . GLU B 1 63 ? -4.516 -13.289 10.938 1 94 63 GLU B CA 1
ATOM 1647 C C . GLU B 1 63 ? -3.82 -13.625 9.617 1 94 63 GLU B C 1
ATOM 1649 O O . GLU B 1 63 ? -2.912 -14.453 9.586 1 94 63 GLU B O 1
ATOM 1654 N N . TRP B 1 64 ? -4.254 -13.039 8.586 1 94.25 64 TRP B N 1
ATOM 1655 C CA . TRP B 1 64 ? -3.756 -13.367 7.258 1 94.25 64 TRP B CA 1
ATOM 1656 C C . TRP B 1 64 ? -2.852 -12.266 6.723 1 94.25 64 TRP B C 1
ATOM 1658 O O . TRP B 1 64 ? -3.078 -11.086 7 1 94.25 64 TRP B O 1
ATOM 1668 N N . THR B 1 65 ? -1.845 -12.688 5.996 1 97.69 65 THR B N 1
ATOM 1669 C CA . THR B 1 65 ? -1.004 -11.719 5.297 1 97.69 65 THR B CA 1
ATOM 1670 C C . THR B 1 65 ? -1.625 -11.336 3.957 1 97.69 65 THR B C 1
ATOM 1672 O O . THR B 1 65 ? -1.766 -12.172 3.066 1 97.69 65 THR B O 1
ATOM 1675 N N . GLN B 1 66 ? -2.061 -10.078 3.873 1 98.5 66 GLN B N 1
ATOM 1676 C CA . GLN B 1 66 ? -2.492 -9.508 2.598 1 98.5 66 GLN B CA 1
ATOM 1677 C C . GLN B 1 66 ? -1.413 -8.617 1.999 1 98.5 66 GLN B C 1
ATOM 1679 O O . GLN B 1 66 ? -0.566 -8.086 2.721 1 98.5 66 GLN B O 1
ATOM 1684 N N . GLU B 1 67 ? -1.423 -8.516 0.665 1 98.81 67 GLU B N 1
ATOM 1685 C CA . GLU B 1 67 ? -0.409 -7.758 -0.062 1 98.81 67 GLU B CA 1
ATOM 1686 C C . GLU B 1 67 ? -1.046 -6.828 -1.091 1 98.81 67 GLU B C 1
ATOM 1688 O O . GLU B 1 67 ? -2.033 -7.191 -1.734 1 98.81 67 GLU B O 1
ATOM 1693 N N . VAL B 1 68 ? -0.505 -5.637 -1.227 1 98.94 68 VAL B N 1
ATOM 1694 C CA . VAL B 1 68 ? -0.871 -4.719 -2.303 1 98.94 68 VAL B CA 1
ATOM 1695 C C . VAL B 1 68 ? 0.358 -4.406 -3.154 1 98.94 68 VAL B C 1
ATOM 1697 O O . VAL B 1 68 ? 1.428 -4.102 -2.623 1 98.94 68 VAL B O 1
ATOM 1700 N N . LEU B 1 69 ? 0.229 -4.527 -4.426 1 98.94 69 LEU B N 1
ATOM 1701 C CA . LEU B 1 69 ? 1.307 -4.207 -5.359 1 98.94 69 LEU B CA 1
ATOM 1702 C C . LEU B 1 69 ? 0.906 -3.062 -6.281 1 98.94 69 LEU B C 1
ATOM 1704 O O . LEU B 1 69 ? -0.228 -3.014 -6.762 1 98.94 69 LEU B O 1
ATOM 1708 N N . PHE B 1 70 ? 1.726 -2.139 -6.422 1 98.88 70 PHE B N 1
ATOM 1709 C CA . PHE B 1 70 ? 1.634 -1.074 -7.414 1 98.88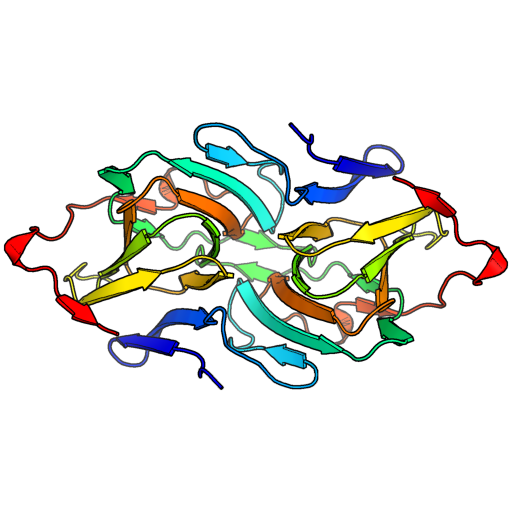 70 PHE B CA 1
ATOM 1710 C C . PHE B 1 70 ? 2.635 -1.298 -8.539 1 98.88 70 PHE B C 1
ATOM 1712 O O . PHE B 1 70 ? 3.844 -1.341 -8.305 1 98.88 70 PHE B O 1
ATOM 1719 N N . VAL B 1 71 ? 2.158 -1.409 -9.758 1 98.88 71 VAL B N 1
ATOM 1720 C CA . VAL B 1 71 ? 3.045 -1.632 -10.898 1 98.88 71 VAL B CA 1
ATOM 1721 C C . VAL B 1 71 ? 3.598 -0.297 -11.391 1 98.88 71 VAL B C 1
ATOM 1723 O O . VAL B 1 71 ? 2.861 0.522 -11.945 1 98.88 71 VAL B O 1
ATOM 1726 N N . ARG B 1 72 ? 4.875 -0.08 -11.258 1 98.69 72 ARG B N 1
ATOM 1727 C CA . ARG B 1 72 ? 5.504 1.162 -11.688 1 98.69 72 ARG B CA 1
ATOM 1728 C C . ARG B 1 72 ? 5.824 1.12 -13.18 1 98.69 72 ARG B C 1
ATOM 1730 O O . ARG B 1 72 ? 5.652 2.115 -13.891 1 98.69 72 ARG B O 1
ATOM 1737 N N . SER B 1 73 ? 6.348 0.037 -13.633 1 98.75 73 SER B N 1
ATOM 1738 C CA . SER B 1 73 ? 6.73 -0.125 -15.031 1 98.75 73 SER B CA 1
ATOM 1739 C C . SER B 1 73 ? 6.688 -1.591 -15.445 1 98.75 73 SER B C 1
ATOM 1741 O O . SER B 1 73 ? 6.664 -2.484 -14.602 1 98.75 73 SER B O 1
ATOM 1743 N N . GLY B 1 74 ? 6.691 -1.812 -16.781 1 98.81 74 GLY B N 1
ATOM 1744 C CA . GLY B 1 74 ? 6.758 -3.152 -17.344 1 98.81 74 GLY B CA 1
ATOM 1745 C C . GLY B 1 74 ? 5.395 -3.766 -17.594 1 98.81 74 GLY B C 1
ATOM 1746 O O . GLY B 1 74 ? 4.445 -3.061 -17.938 1 98.81 74 GLY B O 1
ATOM 1747 N N . LYS B 1 75 ? 5.406 -5.035 -17.641 1 98.88 75 LYS B N 1
ATOM 1748 C CA . LYS B 1 75 ? 4.234 -5.871 -17.891 1 98.88 75 LYS B CA 1
ATOM 1749 C C . LYS B 1 75 ? 4.312 -7.168 -17.094 1 98.88 75 LYS B C 1
ATOM 1751 O O . LYS B 1 75 ? 5.223 -7.973 -17.297 1 98.88 75 LYS B O 1
ATOM 1756 N N . VAL B 1 76 ? 3.289 -7.367 -16.25 1 98.88 76 VAL B N 1
ATOM 1757 C CA . VAL B 1 76 ? 3.359 -8.469 -15.289 1 98.88 76 VAL B CA 1
ATOM 1758 C C . VAL B 1 76 ? 2.141 -9.375 -15.461 1 98.88 76 VAL B C 1
ATOM 1760 O O . VAL B 1 76 ? 1.003 -8.898 -15.477 1 98.88 76 VAL B O 1
ATOM 1763 N N . ARG B 1 77 ? 2.346 -10.641 -15.617 1 98.94 77 ARG B N 1
ATOM 1764 C CA . ARG B 1 77 ? 1.243 -11.594 -15.539 1 98.94 77 ARG B CA 1
ATOM 1765 C C . ARG B 1 77 ? 1.038 -12.078 -14.109 1 98.94 77 ARG B C 1
ATOM 1767 O O . ARG B 1 77 ? 1.978 -12.562 -13.469 1 98.94 77 ARG B O 1
ATOM 1774 N N . MET B 1 78 ? -0.133 -11.93 -13.617 1 98.94 78 MET B N 1
ATOM 1775 C CA . MET B 1 78 ? -0.534 -12.469 -12.32 1 98.94 78 MET B CA 1
ATOM 1776 C C . MET B 1 78 ? -1.352 -13.742 -12.492 1 98.94 78 MET B C 1
ATOM 1778 O O . MET B 1 78 ? -2.305 -13.773 -13.273 1 98.94 78 MET B O 1
ATOM 1782 N N . ASP B 1 79 ? -0.95 -14.758 -11.797 1 98.94 79 ASP B N 1
ATOM 1783 C CA . ASP B 1 79 ? -1.666 -16.031 -11.789 1 98.94 79 ASP B CA 1
ATOM 1784 C C . ASP B 1 79 ? -2.398 -16.234 -10.469 1 98.94 79 ASP B C 1
ATOM 1786 O O . ASP B 1 79 ? -1.808 -16.094 -9.398 1 98.94 79 ASP B O 1
ATOM 1790 N N . ILE B 1 80 ? -3.633 -16.594 -10.523 1 98.88 80 ILE B N 1
ATOM 1791 C CA . ILE B 1 80 ? -4.477 -16.719 -9.336 1 98.88 80 ILE B CA 1
ATOM 1792 C C . ILE B 1 80 ? -4.863 -18.188 -9.133 1 98.88 80 ILE B C 1
ATOM 1794 O O . ILE B 1 80 ? -5.223 -18.875 -10.086 1 98.88 80 ILE B O 1
ATOM 1798 N N . TYR B 1 81 ? -4.789 -18.672 -7.895 1 98.81 81 TYR B N 1
ATOM 1799 C CA . TYR B 1 81 ? -5.066 -20.047 -7.52 1 98.81 81 TYR B CA 1
ATOM 1800 C C . TYR B 1 81 ? -6.109 -20.109 -6.41 1 98.81 81 TYR B C 1
ATOM 1802 O O . TYR B 1 81 ? -6.148 -19.25 -5.535 1 98.81 81 TYR B O 1
ATOM 1810 N N . ALA B 1 82 ? -6.914 -21.141 -6.395 1 98.5 82 ALA B N 1
ATOM 1811 C CA . ALA B 1 82 ? -7.988 -21.312 -5.426 1 98.5 82 ALA B CA 1
ATOM 1812 C C . ALA B 1 82 ? -7.434 -21.547 -4.023 1 98.5 82 ALA B C 1
ATOM 1814 O O . ALA B 1 82 ? -6.43 -22.234 -3.85 1 98.5 82 ALA B O 1
ATOM 1815 N N . PRO B 1 83 ? -8.086 -20.922 -3.031 1 97.56 83 PRO B N 1
ATOM 1816 C CA . PRO B 1 83 ? -7.672 -21.219 -1.655 1 97.56 83 PRO B CA 1
ATOM 1817 C C . PRO B 1 83 ? -7.766 -22.703 -1.308 1 97.56 83 PRO B C 1
ATOM 1819 O O . PRO B 1 83 ? -8.734 -23.359 -1.688 1 97.56 83 PRO B O 1
ATOM 1822 N N . GLY B 1 84 ? -6.793 -23.156 -0.616 1 95.5 84 GLY B N 1
ATOM 1823 C CA . GLY B 1 84 ? -6.797 -24.547 -0.197 1 95.5 84 GLY B CA 1
ATOM 1824 C C . GLY B 1 84 ? -6.246 -25.484 -1.249 1 95.5 84 GLY B C 1
ATOM 1825 O O . GLY B 1 84 ? -5.062 -25.844 -1.219 1 95.5 84 GLY B O 1
ATOM 1826 N N . SER B 1 85 ? -7.031 -25.719 -2.348 1 97.44 85 SER B N 1
ATOM 1827 C CA . SER B 1 85 ? -6.688 -26.734 -3.342 1 97.44 85 SER B CA 1
ATOM 1828 C C . SER B 1 85 ? -5.496 -26.297 -4.188 1 97.44 85 SER B C 1
ATOM 1830 O O . SER B 1 85 ? -4.867 -27.125 -4.855 1 97.44 85 SER B O 1
ATOM 1832 N N . ARG B 1 86 ? -5.25 -24.969 -4.23 1 98 86 ARG B N 1
ATOM 1833 C CA . ARG B 1 86 ? -4.188 -24.391 -5.051 1 98 86 ARG B CA 1
ATOM 1834 C C . ARG B 1 86 ? -4.398 -24.719 -6.527 1 98 86 ARG B C 1
ATOM 1836 O O . ARG B 1 86 ? -3.436 -24.797 -7.293 1 98 86 ARG B O 1
ATOM 1843 N N . THR B 1 87 ? -5.711 -24.969 -6.836 1 98.12 87 THR B N 1
ATOM 1844 C CA . THR B 1 87 ? -6.051 -25.141 -8.242 1 98.12 87 THR B CA 1
ATOM 1845 C C . THR B 1 87 ? -5.941 -23.828 -9 1 98.12 87 THR B C 1
ATOM 1847 O O . THR B 1 87 ? -6.438 -22.797 -8.539 1 98.12 87 THR B O 1
ATOM 1850 N N . TYR B 1 88 ? -5.293 -23.891 -10.219 1 98.75 88 TYR B N 1
ATOM 1851 C CA . TYR B 1 88 ? -5.176 -22.719 -11.07 1 98.75 88 TYR B CA 1
ATOM 1852 C C . TYR B 1 88 ? -6.551 -22.25 -11.531 1 98.75 88 TYR B C 1
ATOM 1854 O O . TYR B 1 88 ? -7.367 -23.047 -11.984 1 98.75 88 TYR B O 1
ATOM 1862 N N . LEU B 1 89 ? -6.758 -20.922 -11.461 1 98.69 89 LEU B N 1
ATOM 1863 C CA . LEU B 1 89 ? -8.062 -20.391 -11.844 1 98.69 89 LEU B CA 1
ATOM 1864 C C . LEU B 1 89 ? -7.953 -19.547 -13.102 1 98.69 89 LEU B C 1
ATOM 1866 O O . LEU B 1 89 ? -8.609 -19.828 -14.109 1 98.69 89 LEU B O 1
ATOM 1870 N N . GLU B 1 90 ? -7.098 -18.484 -13.102 1 98.69 90 GLU B N 1
ATOM 1871 C CA . GLU B 1 90 ? -6.934 -17.578 -14.219 1 98.69 90 GLU B CA 1
ATOM 1872 C C . GLU B 1 90 ? -5.684 -16.719 -14.055 1 98.69 90 GLU B C 1
ATOM 1874 O O . GLU B 1 90 ? -5.047 -16.734 -13 1 98.69 90 GLU B O 1
ATOM 1879 N N . SER B 1 91 ? -5.348 -16.016 -15.156 1 98.81 91 SER B N 1
ATOM 1880 C CA . SER B 1 91 ? -4.297 -15 -15.125 1 98.81 91 SER B CA 1
ATOM 1881 C C . SER B 1 91 ? -4.824 -13.633 -15.555 1 98.81 91 SER B C 1
ATOM 1883 O O . SER B 1 91 ? -5.816 -13.547 -16.281 1 98.81 91 SER B O 1
ATOM 1885 N N . ARG B 1 92 ? -4.23 -12.625 -15.078 1 98.81 92 ARG B N 1
ATOM 1886 C CA . ARG B 1 92 ? -4.449 -11.242 -15.484 1 98.81 92 ARG B CA 1
ATOM 1887 C C . ARG B 1 92 ? -3.133 -10.57 -15.859 1 98.81 92 ARG B C 1
ATOM 1889 O O . ARG B 1 92 ? -2.088 -10.859 -15.273 1 98.81 92 ARG B O 1
ATOM 1896 N N . ILE B 1 93 ? -3.195 -9.648 -16.828 1 98.88 93 ILE B N 1
ATOM 1897 C CA . ILE B 1 93 ? -2.033 -8.828 -17.156 1 98.88 93 ILE B CA 1
ATOM 1898 C C . ILE B 1 93 ? -2.119 -7.492 -16.422 1 98.88 93 ILE B C 1
ATOM 1900 O O . ILE B 1 93 ? -3.125 -6.785 -16.516 1 98.88 93 ILE B O 1
ATOM 1904 N N . LEU B 1 94 ? -1.12 -7.223 -15.688 1 98.81 94 LEU B N 1
ATOM 1905 C CA . LEU B 1 94 ? -0.997 -5.949 -14.992 1 98.81 94 LEU B CA 1
ATOM 1906 C C . LEU B 1 94 ? -0.046 -5.016 -15.734 1 98.81 94 LEU B C 1
ATOM 1908 O O . LEU B 1 94 ? 1.001 -5.445 -16.219 1 98.81 94 LEU B O 1
ATOM 1912 N N . ARG B 1 95 ? -0.405 -3.811 -15.789 1 98.56 95 ARG B N 1
ATOM 1913 C CA . ARG B 1 95 ? 0.333 -2.781 -16.516 1 98.56 95 ARG B CA 1
ATOM 1914 C C . ARG B 1 95 ? 0.678 -1.608 -15.602 1 98.56 95 ARG B C 1
ATOM 1916 O O . ARG B 1 95 ? 0.168 -1.516 -14.477 1 98.56 95 ARG B O 1
ATOM 1923 N N . PRO B 1 96 ? 1.595 -0.674 -16.094 1 98.69 96 PRO B N 1
ATOM 1924 C CA . PRO B 1 96 ? 1.986 0.46 -15.258 1 98.69 96 PRO B CA 1
ATOM 1925 C C . PRO B 1 96 ? 0.789 1.26 -14.75 1 98.69 96 PRO B C 1
ATOM 1927 O O . PRO B 1 96 ? -0.089 1.63 -15.539 1 98.69 96 PRO B O 1
ATOM 1930 N N . GLY B 1 97 ? 0.751 1.461 -13.438 1 98.56 97 GLY B N 1
ATOM 1931 C CA . GLY B 1 97 ? -0.324 2.229 -12.836 1 98.56 97 GLY B CA 1
ATOM 1932 C C . GLY B 1 97 ? -1.391 1.359 -12.195 1 98.56 97 GLY B C 1
ATOM 1933 O O . GLY B 1 97 ? -2.188 1.839 -11.383 1 98.56 97 GLY B O 1
ATOM 1934 N N . ASP B 1 98 ? -1.417 0.074 -12.594 1 98.81 98 ASP B N 1
ATOM 1935 C CA . ASP B 1 98 ? -2.354 -0.836 -11.945 1 98.81 98 ASP B CA 1
ATOM 1936 C C . ASP B 1 98 ? -1.954 -1.094 -10.492 1 98.81 98 ASP B C 1
ATOM 1938 O O . ASP B 1 98 ? -0.766 -1.148 -10.172 1 98.81 98 ASP B O 1
ATOM 1942 N N . VAL B 1 99 ? -2.967 -1.198 -9.625 1 98.94 99 VAL B N 1
ATOM 1943 C CA . VAL B 1 99 ? -2.779 -1.585 -8.234 1 98.94 99 VAL B CA 1
ATOM 1944 C C . VAL B 1 99 ? -3.582 -2.85 -7.934 1 98.94 99 VAL B C 1
ATOM 1946 O O . VAL B 1 99 ? -4.758 -2.945 -8.297 1 98.94 99 VAL B O 1
ATOM 1949 N N . VAL B 1 100 ? -2.941 -3.824 -7.309 1 98.94 100 VAL B N 1
ATOM 1950 C CA . VAL B 1 100 ? -3.656 -5.062 -7.027 1 98.94 100 VAL B CA 1
ATOM 1951 C C . VAL B 1 100 ? -3.547 -5.398 -5.539 1 98.94 100 VAL B C 1
ATOM 1953 O O . VAL B 1 100 ? -2.471 -5.277 -4.949 1 98.94 100 VAL B O 1
ATOM 1956 N N . LEU B 1 101 ? -4.652 -5.68 -4.926 1 98.94 101 LEU B N 1
ATOM 1957 C CA . LEU B 1 101 ? -4.711 -6.281 -3.598 1 98.94 101 LEU B CA 1
ATOM 1958 C C . LEU B 1 101 ? -4.859 -7.797 -3.693 1 98.94 101 LEU B C 1
ATOM 1960 O O . LEU B 1 101 ? -5.766 -8.297 -4.367 1 98.94 101 LEU B O 1
ATOM 1964 N N . LEU B 1 102 ? -3.951 -8.516 -3.105 1 98.88 102 LEU B N 1
ATOM 1965 C CA . LEU B 1 102 ? -4.039 -9.961 -2.936 1 98.88 102 LEU B CA 1
ATOM 1966 C C . LEU B 1 102 ? -4.602 -10.312 -1.564 1 98.88 102 LEU B C 1
ATOM 1968 O O . LEU B 1 102 ? -3.902 -10.211 -0.555 1 98.88 102 LEU B O 1
ATOM 1972 N N . ALA B 1 103 ? -5.82 -10.766 -1.542 1 98.31 103 ALA B N 1
ATOM 1973 C CA . ALA B 1 103 ? -6.555 -10.891 -0.288 1 98.31 103 ALA B CA 1
ATOM 1974 C C . ALA B 1 103 ? -6.543 -12.328 0.217 1 98.31 103 ALA B C 1
ATOM 1976 O O . ALA B 1 103 ? -6.277 -12.578 1.396 1 98.31 103 ALA B O 1
ATOM 1977 N N . HIS B 1 104 ? -6.926 -13.281 -0.655 1 97.94 104 HIS B N 1
ATOM 1978 C CA . HIS B 1 104 ? -6.973 -14.688 -0.285 1 97.94 104 HIS B CA 1
ATOM 1979 C C . HIS B 1 104 ? -6.469 -15.57 -1.421 1 97.94 104 HIS B C 1
ATOM 1981 O O . HIS B 1 104 ? -6.352 -15.117 -2.561 1 97.94 104 HIS B O 1
ATOM 1987 N N . GLY B 1 105 ? -6.199 -16.859 -1.052 1 98.12 105 GLY B N 1
ATOM 1988 C CA . GLY B 1 105 ? -5.781 -17.828 -2.057 1 98.12 105 GLY B CA 1
ATOM 1989 C C . GLY B 1 105 ? -4.324 -17.672 -2.459 1 98.12 105 GLY B C 1
ATOM 1990 O O . GLY B 1 105 ? -3.559 -16.984 -1.788 1 98.12 105 GLY B O 1
ATOM 1991 N N . GLY B 1 106 ? -3.945 -18.438 -3.492 1 98.69 106 GLY B N 1
ATOM 1992 C CA . GLY B 1 106 ? -2.58 -18.375 -3.992 1 98.69 106 GLY B CA 1
ATOM 1993 C C . GLY B 1 106 ? -2.404 -17.391 -5.129 1 98.69 106 GLY B C 1
ATOM 1994 O O . GLY B 1 106 ? -3.361 -17.062 -5.84 1 98.69 106 GLY B O 1
ATOM 1995 N N . HIS B 1 107 ? -1.271 -16.938 -5.328 1 98.94 107 HIS B N 1
ATOM 1996 C CA . HIS B 1 107 ? -0.93 -16.047 -6.438 1 98.94 107 HIS B CA 1
ATOM 1997 C C . HIS B 1 107 ? 0.537 -16.203 -6.828 1 98.94 107 HIS B C 1
ATOM 1999 O O . HIS B 1 107 ? 1.371 -16.562 -5.996 1 98.94 107 HIS B O 1
ATOM 2005 N N . GLY B 1 108 ? 0.852 -16.031 -8.008 1 98.81 108 GLY B N 1
ATOM 2006 C CA . GLY B 1 108 ? 2.184 -15.969 -8.586 1 98.81 108 GLY B CA 1
ATOM 2007 C C . GLY B 1 108 ? 2.307 -14.914 -9.672 1 98.81 108 GLY B C 1
ATOM 2008 O O . GLY B 1 108 ? 1.304 -14.344 -10.109 1 98.81 108 GLY B O 1
ATOM 2009 N N . PHE B 1 109 ? 3.525 -14.648 -10.062 1 98.88 109 PHE B N 1
ATOM 2010 C CA . PHE B 1 109 ? 3.746 -13.609 -11.062 1 98.88 109 PHE B CA 1
ATOM 2011 C C . PHE B 1 109 ? 4.824 -14.031 -12.055 1 98.88 109 PHE B C 1
ATOM 2013 O O . PHE B 1 109 ? 5.762 -14.742 -11.695 1 98.88 109 PHE B O 1
ATOM 2020 N N . ALA B 1 110 ? 4.723 -13.562 -13.219 1 98.81 110 ALA B N 1
ATOM 2021 C CA . ALA B 1 110 ? 5.75 -13.648 -14.258 1 98.81 110 ALA B CA 1
ATOM 2022 C C . ALA B 1 110 ? 5.977 -12.297 -14.922 1 98.81 110 ALA B C 1
ATOM 2024 O O . ALA B 1 110 ? 5.023 -11.641 -15.352 1 98.81 110 ALA B O 1
ATOM 2025 N N . MET B 1 111 ? 7.234 -11.883 -14.992 1 98.81 111 MET B N 1
ATOM 2026 C CA . MET B 1 111 ? 7.574 -10.633 -15.656 1 98.81 111 MET B CA 1
ATOM 2027 C C . MET B 1 111 ? 7.664 -10.828 -17.172 1 98.81 111 MET B C 1
ATOM 2029 O O . MET B 1 111 ? 8.641 -11.383 -17.672 1 98.81 111 MET B O 1
ATOM 2033 N N . LEU B 1 112 ? 6.738 -10.289 -17.844 1 98.81 112 LEU B N 1
ATOM 2034 C CA . LEU B 1 112 ? 6.723 -10.391 -19.297 1 98.81 112 LEU B CA 1
ATOM 2035 C C . LEU B 1 112 ? 7.66 -9.367 -19.922 1 98.81 112 LEU B C 1
ATOM 2037 O O . LEU B 1 112 ? 8.094 -9.531 -21.062 1 98.81 112 LEU B O 1
ATOM 2041 N N . GLU B 1 113 ? 7.902 -8.289 -19.297 1 98.88 113 GLU B N 1
ATOM 2042 C CA . GLU B 1 113 ? 8.906 -7.254 -19.516 1 98.88 113 GLU B CA 1
ATOM 2043 C C . GLU B 1 113 ? 9.664 -6.934 -18.234 1 98.88 113 GLU B C 1
ATOM 2045 O O . GLU B 1 113 ? 9.219 -7.289 -17.141 1 98.88 113 GLU B O 1
ATOM 2050 N N . PRO B 1 114 ? 10.922 -6.316 -18.391 1 98.81 114 PRO B N 1
ATOM 2051 C CA . PRO B 1 114 ? 11.461 -5.801 -17.141 1 98.81 114 PRO B CA 1
ATOM 2052 C C . PRO B 1 114 ? 10.445 -4.977 -16.344 1 98.81 114 PRO B C 1
ATOM 2054 O O . PRO B 1 114 ? 9.812 -4.078 -16.906 1 98.81 114 PRO B O 1
ATOM 2057 N N . SER B 1 115 ? 10.25 -5.324 -15.086 1 98.88 115 SER B N 1
ATOM 2058 C CA . SER B 1 115 ? 9.125 -4.75 -14.359 1 98.88 115 SER B CA 1
ATOM 2059 C C . SER B 1 115 ? 9.547 -4.262 -12.977 1 98.88 115 SER B C 1
ATOM 2061 O O . SER B 1 115 ? 10.289 -4.949 -12.273 1 98.88 115 SER B O 1
ATOM 2063 N N . GLU B 1 116 ? 9.094 -3.07 -12.641 1 98.81 116 GLU B N 1
ATOM 2064 C CA . GLU B 1 116 ? 9.25 -2.473 -11.32 1 98.81 116 GLU B CA 1
ATOM 2065 C C . GLU B 1 116 ? 7.918 -2.385 -10.586 1 98.81 116 GLU B C 1
ATOM 2067 O O . GLU B 1 116 ? 6.906 -1.991 -11.172 1 98.81 116 GLU B O 1
ATOM 2072 N N . MET B 1 117 ? 7.953 -2.74 -9.25 1 98.88 117 MET B N 1
ATOM 2073 C CA . MET B 1 117 ? 6.738 -2.68 -8.445 1 98.88 117 MET B CA 1
ATOM 2074 C C . MET B 1 117 ? 7.043 -2.197 -7.031 1 98.88 117 MET B C 1
ATOM 2076 O O . MET B 1 117 ? 8.156 -2.373 -6.539 1 98.88 117 MET B O 1
ATOM 2080 N N . ILE B 1 118 ? 6.094 -1.555 -6.438 1 98.94 118 ILE B N 1
ATOM 2081 C CA . ILE B 1 118 ? 6.082 -1.28 -5.008 1 98.94 118 ILE B CA 1
ATOM 2082 C C . ILE B 1 118 ? 5.145 -2.26 -4.301 1 98.94 118 ILE B C 1
ATOM 2084 O O . ILE B 1 118 ? 4.047 -2.539 -4.789 1 98.94 118 ILE B O 1
ATOM 2088 N N . GLU B 1 119 ? 5.613 -2.768 -3.213 1 98.88 119 GLU B N 1
ATOM 2089 C CA . GLU B 1 119 ? 4.801 -3.707 -2.447 1 98.88 119 GLU B CA 1
ATOM 2090 C C . GLU B 1 119 ? 4.527 -3.182 -1.04 1 98.88 119 GLU B C 1
ATOM 2092 O O . GLU B 1 119 ? 5.445 -2.719 -0.357 1 98.88 119 GLU B O 1
ATOM 2097 N N . VAL B 1 120 ? 3.295 -3.182 -0.645 1 98.88 120 VAL B N 1
ATOM 2098 C CA . VAL B 1 120 ? 2.887 -3.006 0.746 1 98.88 120 VAL B CA 1
ATOM 2099 C C . VAL B 1 120 ? 2.373 -4.332 1.305 1 98.88 120 VAL B C 1
ATOM 2101 O O . VAL B 1 120 ? 1.304 -4.805 0.915 1 98.88 120 VAL B O 1
ATOM 2104 N N . LYS B 1 121 ? 3.115 -4.938 2.195 1 98.44 121 LYS B N 1
ATOM 2105 C CA . LYS B 1 121 ? 2.801 -6.246 2.768 1 98.44 121 LYS B CA 1
ATOM 2106 C C . LYS B 1 121 ? 2.365 -6.117 4.223 1 98.44 121 LYS B C 1
ATOM 2108 O O . LYS B 1 121 ? 2.961 -5.359 4.992 1 98.44 121 LYS B O 1
ATOM 2113 N N . GLN B 1 122 ? 1.315 -6.828 4.59 1 98.19 122 GLN B N 1
ATOM 2114 C CA . GLN B 1 122 ? 0.845 -6.84 5.973 1 98.19 122 GLN B CA 1
ATOM 2115 C C . GLN B 1 122 ? 1.964 -7.234 6.934 1 98.19 122 GLN B C 1
ATOM 2117 O O . GLN B 1 122 ? 2.559 -8.305 6.793 1 98.19 122 GLN B O 1
ATOM 2122 N N . GLY B 1 123 ? 2.229 -6.293 7.777 1 97.19 123 GLY B N 1
ATOM 2123 C CA . GLY B 1 123 ? 3.105 -6.602 8.898 1 97.19 123 GLY B CA 1
ATOM 2124 C C . GLY B 1 123 ? 2.355 -6.852 10.188 1 97.19 123 GLY B C 1
ATOM 2125 O O . GLY B 1 123 ? 1.122 -6.852 10.211 1 97.19 123 GLY B O 1
ATOM 2126 N N . PRO B 1 124 ? 3.08 -7.043 11.352 1 96.75 124 PRO B N 1
ATOM 2127 C CA . PRO B 1 124 ? 4.527 -7.258 11.422 1 96.75 124 PRO B CA 1
ATOM 2128 C C . PRO B 1 124 ? 4.969 -8.531 10.711 1 96.75 124 PRO B C 1
ATOM 2130 O O . PRO B 1 124 ? 4.145 -9.406 10.43 1 96.75 124 PRO B O 1
ATOM 2133 N N . TYR B 1 125 ? 6.223 -8.547 10.359 1 95.69 125 TYR B N 1
ATOM 2134 C CA . TYR B 1 125 ? 6.789 -9.688 9.648 1 95.69 125 TYR B CA 1
ATOM 2135 C C . TYR B 1 125 ? 6.496 -10.992 10.391 1 95.69 125 TYR B C 1
ATOM 2137 O O . TYR B 1 125 ? 6.734 -11.086 11.602 1 95.69 125 TYR B O 1
ATOM 2145 N N . ALA B 1 126 ? 5.992 -11.992 9.719 1 91 126 ALA B N 1
ATOM 2146 C CA . ALA B 1 126 ? 5.504 -13.219 10.344 1 91 126 ALA B CA 1
ATOM 2147 C C . ALA B 1 126 ? 6.496 -14.367 10.156 1 91 126 ALA B C 1
ATOM 2149 O O . ALA B 1 126 ? 6.18 -15.523 10.453 1 91 126 ALA B O 1
ATOM 2150 N N . GLY B 1 127 ? 7.664 -14.039 9.602 1 86.88 127 GLY B N 1
ATOM 2151 C CA . GLY B 1 127 ? 8.695 -15.062 9.461 1 86.88 127 GLY B CA 1
ATOM 2152 C C . GLY B 1 127 ? 8.508 -15.938 8.234 1 86.88 127 GLY B C 1
ATOM 2153 O O . GLY B 1 127 ? 7.594 -15.711 7.438 1 86.88 127 GLY B O 1
ATOM 2154 N N . GLU B 1 128 ? 9.32 -16.969 8.055 1 84 128 GLU B N 1
ATOM 2155 C CA . GLU B 1 128 ? 9.336 -17.828 6.875 1 84 128 GLU B CA 1
ATOM 2156 C C . GLU B 1 128 ? 8.078 -18.703 6.809 1 84 128 GLU B C 1
ATOM 2158 O O . GLU B 1 128 ? 7.719 -19.203 5.738 1 84 128 GLU B O 1
ATOM 2163 N N . GLN B 1 129 ? 7.504 -18.875 7.957 1 85.06 129 GLN B N 1
ATOM 2164 C CA . GLN B 1 129 ? 6.32 -19.734 8.008 1 85.06 129 GLN B CA 1
ATOM 2165 C C . GLN B 1 129 ? 5.102 -19.016 7.426 1 85.06 129 GLN B C 1
ATOM 2167 O O . GLN B 1 129 ? 4.035 -19.625 7.285 1 85.06 129 GLN B O 1
ATOM 2172 N N . ASP B 1 130 ? 5.254 -17.828 7.039 1 92.06 130 ASP B N 1
ATOM 2173 C CA . ASP B 1 130 ? 4.148 -17 6.582 1 92.06 130 ASP B CA 1
ATOM 2174 C C . ASP B 1 130 ? 3.572 -17.516 5.266 1 92.06 130 ASP B C 1
ATOM 2176 O O . ASP B 1 130 ? 2.395 -17.312 4.969 1 92.06 130 ASP B O 1
ATOM 2180 N N . LYS B 1 131 ? 4.383 -18.156 4.465 1 94.69 131 LYS B N 1
ATOM 2181 C CA . LYS B 1 131 ? 3.871 -18.531 3.15 1 94.69 131 LYS B CA 1
ATOM 2182 C C . LYS B 1 131 ? 4.363 -19.922 2.752 1 94.69 131 LYS B C 1
ATOM 2184 O O . LYS B 1 131 ? 5.375 -20.406 3.27 1 94.69 131 LYS B O 1
ATOM 2189 N N . GLU B 1 132 ? 3.686 -20.562 1.886 1 96.75 132 GLU B N 1
ATOM 2190 C CA . GLU B 1 132 ? 4.02 -21.828 1.257 1 96.75 132 GLU B CA 1
ATOM 2191 C C . GLU B 1 132 ? 4.02 -21.719 -0.264 1 96.75 132 GLU B C 1
ATOM 2193 O O . GLU B 1 132 ? 3.035 -21.266 -0.857 1 96.75 132 GLU B O 1
ATOM 2198 N N . ARG B 1 133 ? 5.133 -22.125 -0.842 1 97.38 133 ARG B N 1
ATOM 2199 C CA . ARG B 1 133 ? 5.266 -22.094 -2.295 1 97.38 133 ARG B CA 1
ATOM 2200 C C . ARG B 1 133 ? 4.805 -23.406 -2.924 1 97.38 133 ARG B C 1
ATOM 2202 O O . ARG B 1 133 ? 4.859 -24.453 -2.285 1 97.38 133 ARG B O 1
ATOM 2209 N N . PHE B 1 134 ? 4.348 -23.344 -4.141 1 98.25 134 PHE B N 1
ATOM 2210 C CA . PHE B 1 134 ? 3.947 -24.531 -4.883 1 98.25 134 PHE B CA 1
ATOM 2211 C C . PHE B 1 134 ? 4.18 -24.328 -6.379 1 98.25 134 PHE B C 1
ATOM 2213 O O . PHE B 1 134 ? 4.695 -23.297 -6.805 1 98.25 134 PHE B O 1
ATOM 2220 N N . ALA B 1 135 ? 3.893 -25.266 -7.195 1 97.75 135 ALA B N 1
ATOM 2221 C CA . ALA B 1 135 ? 4.281 -25.281 -8.602 1 97.75 135 ALA B CA 1
ATOM 2222 C C . ALA B 1 135 ? 3.412 -24.328 -9.422 1 97.75 135 ALA B C 1
ATOM 2224 O O . ALA B 1 135 ? 2.201 -24.234 -9.203 1 97.75 135 ALA B O 1
ATOM 2225 N N . SER B 1 136 ? 4.02 -23.75 -10.352 1 98 136 SER B N 1
ATOM 2226 C CA . SER B 1 136 ? 3.303 -22.875 -11.266 1 98 136 SER B CA 1
ATOM 2227 C C . SER B 1 136 ? 2.428 -23.672 -12.227 1 98 136 SER B C 1
ATOM 2229 O O . SER B 1 136 ? 2.707 -24.844 -12.508 1 98 136 SER B O 1
ATOM 2231 N N . VAL B 1 137 ? 1.426 -23 -12.75 1 98 137 VAL B N 1
ATOM 2232 C CA . VAL B 1 137 ? 0.633 -23.562 -13.836 1 98 137 VAL B CA 1
ATOM 2233 C C . VAL B 1 137 ? 1.519 -23.797 -15.062 1 98 137 VAL B C 1
ATOM 2235 O O . VAL B 1 137 ? 2.365 -22.953 -15.383 1 98 137 VAL B O 1
ATOM 2238 N N . PRO B 1 138 ? 1.315 -24.969 -15.75 1 96.75 138 PRO B N 1
ATOM 2239 C CA . PRO B 1 138 ? 2.027 -25.125 -17.031 1 96.75 138 PRO B CA 1
ATOM 2240 C C . PRO B 1 138 ? 1.646 -24.062 -18.047 1 96.75 138 PRO B C 1
ATOM 2242 O O . PRO B 1 138 ? 0.482 -23.672 -18.141 1 96.75 138 PRO B O 1
ATOM 2245 N N . VAL B 1 139 ? 2.631 -23.656 -18.812 1 95.25 139 VAL B N 1
ATOM 2246 C CA . VAL B 1 139 ? 2.469 -22.562 -19.781 1 95.25 139 VAL B CA 1
ATOM 2247 C C . VAL B 1 139 ? 1.275 -22.859 -20.688 1 95.25 139 VAL B C 1
ATOM 2249 O O . VAL B 1 139 ? 0.504 -21.953 -21.016 1 95.25 139 VAL B O 1
ATOM 2252 N N . GLY B 1 140 ? 1.066 -24.047 -21.125 1 96.75 140 GLY B N 1
ATOM 2253 C CA . GLY B 1 140 ? 0.006 -24.422 -22.047 1 96.75 140 GLY B CA 1
ATOM 2254 C C . GLY B 1 140 ? -1.38 -24.312 -21.438 1 96.75 140 GLY B C 1
ATOM 2255 O O . GLY B 1 140 ? -2.383 -24.344 -22.141 1 96.75 140 GLY B O 1
ATOM 2256 N N . GLN B 1 141 ? -1.537 -24.172 -20.125 1 97.88 141 GLN B N 1
ATOM 2257 C CA . GLN B 1 141 ? -2.82 -24.141 -19.438 1 97.88 141 GLN B CA 1
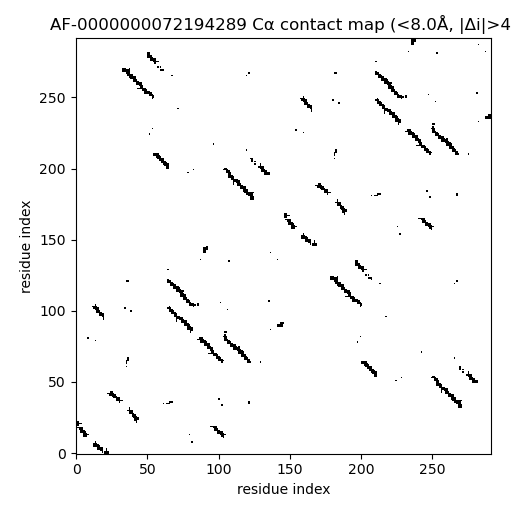ATOM 2258 C C . GLN B 1 141 ? -3.17 -22.719 -19 1 97.88 141 GLN B C 1
ATOM 2260 O O . GLN B 1 141 ? -4.242 -22.484 -18.438 1 97.88 141 GLN B O 1
ATOM 2265 N N . ILE B 1 142 ? -2.312 -21.797 -19.328 1 98 142 ILE B N 1
ATOM 2266 C CA . ILE B 1 142 ? -2.508 -20.422 -18.875 1 98 142 ILE B CA 1
ATOM 2267 C C . ILE B 1 142 ? -3.674 -19.797 -19.641 1 98 142 ILE B C 1
ATOM 2269 O O . ILE B 1 142 ? -3.752 -19.891 -20.859 1 98 142 ILE B O 1
ATOM 2273 N N . ARG B 1 143 ? -4.586 -19.172 -18.891 1 98.06 143 ARG B N 1
ATOM 2274 C CA . ARG B 1 143 ? -5.738 -18.453 -19.422 1 98.06 143 ARG B CA 1
ATOM 2275 C C . ARG B 1 143 ? -5.746 -17 -18.969 1 98.06 143 ARG B C 1
ATOM 2277 O O . ARG B 1 143 ? -6.051 -16.719 -17.797 1 98.06 143 ARG B O 1
ATOM 2284 N N . ILE B 1 144 ? -5.473 -16.062 -19.859 1 97.12 144 ILE B N 1
ATOM 2285 C CA . ILE B 1 144 ? -5.414 -14.641 -19.547 1 97.12 144 ILE B CA 1
ATOM 2286 C C . ILE B 1 144 ? -6.789 -14.008 -19.734 1 97.12 144 ILE B C 1
ATOM 2288 O O . ILE B 1 144 ? -7.355 -14.062 -20.828 1 97.12 144 ILE B O 1
ATOM 2292 N N . ARG B 1 145 ? -7.293 -13.453 -18.672 1 94.56 145 ARG B N 1
ATOM 2293 C CA . ARG B 1 145 ? -8.57 -12.75 -18.75 1 94.56 145 ARG B CA 1
ATOM 2294 C C . ARG B 1 145 ? -8.367 -11.242 -18.797 1 94.56 145 ARG B C 1
ATOM 2296 O O . ARG B 1 145 ? -7.496 -10.703 -18.125 1 94.56 145 ARG B O 1
ATOM 2303 N N . GLY B 1 146 ? -9.047 -10.516 -19.656 1 84.44 146 GLY B N 1
ATOM 2304 C CA . GLY B 1 146 ? -8.93 -9.078 -19.828 1 84.44 146 GLY B CA 1
ATOM 2305 C C . GLY B 1 146 ? -9.891 -8.289 -18.953 1 84.44 146 GLY B C 1
ATOM 2306 O O . GLY B 1 146 ? -10.891 -8.836 -18.484 1 84.44 146 GLY B O 1
#

Secondary structure (DSSP, 8-state):
-PPPEEEEETTEEEEEEE-TT---SEEEE-S-TT-SEEEEEEEE-TT-EEEEEEEPP--EEE-S--EEEEEEES-EEEEEE-TTT--EEEEEEE-TT-EEEE-SSEEEEEESS-EEEEEEEESS---GGGEEE-PPPPGGG--EE-/-PPPEEEEETTEEEEEEE-TT---SEEEE-S-TT-SEEEEEEEE-TT-EEEEEEEPP--EEE-S--EEEEEEES-EEEEEE-TTT--EEEEEEE-TT-EEEE-SSEEEEEESS-EEEEEEEESS---GGGEEE-PPPPGGG--EE-